Protein AF-A0AAD9KG80-F1 (afdb_monomer_lite)

Organism: Ridgeia piscesae (NCBI:txid27915)

Radius of gyration: 34.59 Å; chains: 1; bounding box: 93×109×99 Å

Sequence (331 aa):
MTDTEVVAEGELREWATAQIITAKTVDLLVKDGFSSMDALELLEKEDLLQSKIPRGQQKLLLKALQHRQATEAEQTTDQTAEVTEATTAATATCEDGATASALDQAAGAGPASETERDVYTQLMCEHLRTMQCATATTPTPQPVAGRGHTRAATVTASRFEHCATMLGLWQDPQVHLVSLVTGRSCNVHYDVVDFIAKDTVEEEVVAGTQEGRQIIVKPGVKPKLEAITLSQWSIANLAIMYRLLGEGQLGDEGVIDHLSYSTKIYQLTQKYENVSVYFYDREYRKLQASHNFRWGTDIPHLHTMQLTPRAPRNNAGPHRIISGQGSVQDQ

Secondary structure (DSSP, 8-state):
--HHHHHHHHHHHHHHHHTT--HHHHHHHHHHT--SHHHHHT--HHHHHHS---HHHHHHHHHHHHHHHHHHHHHHHHTTSSS------------------------------HHHHHHHHHHHHHHHHHHHHHTT-PPPPP--------------TTSSHHHHHHHHHTT-HHHHS----------SS--GGGSS---------EEEEETTEEEE---PPPPPGGG--HHHHHHHHHHHHHHHHHTTSS-HHHHHHHHHHHHHHHHHHHHB-HHHHHHHHHHHHHHHHHH-PPTT---HHHHHHHPPBPPP-------------------

pLDDT: mean 74.1, std 22.68, range [34.56, 97.94]

Structure (mmCIF, N/CA/C/O backbone):
data_AF-A0AAD9KG80-F1
#
_entry.id   AF-A0AAD9KG80-F1
#
loop_
_atom_site.group_PDB
_atom_site.id
_atom_site.type_symbol
_atom_site.label_atom_id
_atom_site.label_alt_id
_atom_site.label_comp_id
_atom_site.label_asym_id
_atom_site.label_entity_id
_atom_site.label_seq_id
_atom_site.pdbx_PDB_ins_code
_atom_site.Cartn_x
_atom_site.Cartn_y
_atom_site.Cartn_z
_atom_site.occupancy
_atom_site.B_iso_or_equiv
_atom_site.auth_seq_id
_atom_site.auth_comp_id
_atom_site.auth_asym_id
_atom_site.auth_atom_id
_atom_site.pdbx_PDB_model_num
ATOM 1 N N . MET A 1 1 ? -38.799 -0.103 33.308 1.00 56.28 1 MET A N 1
ATOM 2 C CA . MET A 1 1 ? -37.721 0.448 34.149 1.00 56.28 1 MET A CA 1
ATOM 3 C C . MET A 1 1 ? -37.656 -0.330 35.440 1.00 56.28 1 MET A C 1
ATOM 5 O O . MET A 1 1 ? -38.101 0.132 36.483 1.00 56.28 1 MET A O 1
ATOM 9 N N . THR A 1 2 ? -37.169 -1.562 35.317 1.00 74.06 2 THR A N 1
ATOM 10 C CA . THR A 1 2 ? -36.595 -2.316 36.436 1.00 74.06 2 THR A CA 1
ATOM 11 C C . THR A 1 2 ? -35.182 -1.796 36.684 1.00 74.06 2 THR A C 1
ATOM 13 O O . THR A 1 2 ? -34.545 -1.311 35.749 1.00 74.06 2 THR A O 1
ATOM 16 N N . ASP A 1 3 ? -34.665 -1.910 37.909 1.00 81.88 3 ASP A N 1
ATOM 17 C CA . ASP A 1 3 ? -33.343 -1.357 38.256 1.00 81.88 3 ASP A CA 1
ATOM 18 C C . ASP A 1 3 ? -32.204 -1.911 37.370 1.00 81.88 3 ASP A C 1
ATOM 20 O O . ASP A 1 3 ? -31.214 -1.229 37.123 1.00 81.88 3 ASP A O 1
ATOM 24 N N . THR A 1 4 ? -32.386 -3.109 36.804 1.00 80.69 4 THR A N 1
ATOM 25 C CA . THR A 1 4 ? -31.492 -3.732 35.816 1.00 80.69 4 THR A CA 1
ATOM 26 C C . THR A 1 4 ? -31.345 -2.962 34.499 1.00 80.69 4 THR A C 1
ATOM 28 O O . THR A 1 4 ? -30.250 -2.944 33.947 1.00 80.69 4 THR A O 1
ATOM 31 N N . GLU A 1 5 ? -32.398 -2.309 33.989 1.00 82.12 5 GLU A N 1
ATOM 32 C CA . GLU A 1 5 ? -32.315 -1.538 32.732 1.00 82.12 5 GLU A CA 1
ATOM 33 C C . GLU A 1 5 ? -31.417 -0.301 32.908 1.00 82.12 5 GLU A C 1
ATOM 35 O O . GLU A 1 5 ? -30.638 0.041 32.022 1.00 82.12 5 GLU A O 1
ATOM 40 N N . VAL A 1 6 ? -31.473 0.329 34.086 1.00 86.50 6 VAL A N 1
ATOM 41 C CA . VAL A 1 6 ? -30.695 1.538 34.406 1.00 86.50 6 VAL A CA 1
ATOM 42 C C . VAL A 1 6 ? -29.197 1.235 34.527 1.00 86.50 6 VAL A C 1
ATOM 44 O O . VAL A 1 6 ? -28.375 2.067 34.148 1.00 86.50 6 VAL A O 1
ATOM 47 N N . VAL A 1 7 ? -28.833 0.047 35.024 1.00 90.00 7 VAL A N 1
ATOM 48 C CA . VAL A 1 7 ? -27.429 -0.391 35.118 1.00 90.00 7 VAL A CA 1
ATOM 49 C C . VAL A 1 7 ? -26.838 -0.629 33.724 1.00 90.00 7 VAL A C 1
ATOM 51 O O . VAL A 1 7 ? -25.779 -0.081 33.419 1.00 90.00 7 VAL A O 1
ATOM 54 N N . ALA A 1 8 ? -27.550 -1.354 32.853 1.00 90.56 8 ALA A N 1
ATOM 55 C CA . ALA A 1 8 ? -27.093 -1.649 31.491 1.00 90.56 8 ALA A CA 1
ATOM 56 C C . ALA A 1 8 ? -26.889 -0.377 30.639 1.00 90.56 8 ALA A C 1
ATOM 58 O O . ALA A 1 8 ? -25.885 -0.252 29.934 1.00 90.56 8 ALA A O 1
ATOM 59 N N . GLU A 1 9 ? -27.787 0.612 30.758 1.00 93.06 9 GLU A N 1
ATOM 60 C CA . GLU A 1 9 ? -27.617 1.913 30.093 1.00 93.06 9 GLU A CA 1
ATOM 61 C C . GLU A 1 9 ? -26.380 2.690 30.590 1.00 93.06 9 GLU A C 1
ATOM 63 O O . GLU A 1 9 ? -25.818 3.498 29.843 1.00 93.06 9 GLU A O 1
ATOM 68 N N . GLY A 1 10 ? -25.953 2.473 31.838 1.00 94.81 10 GLY A N 1
ATOM 69 C CA . GLY A 1 10 ? -24.753 3.084 32.413 1.00 94.81 10 GLY A CA 1
ATOM 70 C C . GLY A 1 10 ? -23.475 2.569 31.750 1.00 94.81 10 GLY A C 1
ATOM 71 O O . GLY A 1 10 ? -22.706 3.358 31.196 1.00 94.81 10 GLY A O 1
ATOM 72 N N . GLU A 1 11 ? -23.297 1.247 31.731 1.00 95.81 11 GLU A N 1
ATOM 73 C CA . GLU A 1 11 ? -22.145 0.569 31.115 1.00 95.81 11 GLU A CA 1
ATOM 74 C C . GLU A 1 11 ? -22.005 0.929 29.626 1.00 95.81 11 GLU A C 1
ATOM 76 O O . GLU A 1 11 ? -20.919 1.275 29.149 1.00 95.81 11 GLU A O 1
ATOM 81 N N . LEU A 1 12 ? -23.132 0.956 28.904 1.00 96.12 12 LEU A N 1
ATOM 82 C CA . LEU A 1 12 ? -23.210 1.385 27.508 1.00 96.12 12 LEU A CA 1
ATOM 83 C C . LEU A 1 12 ? -22.683 2.819 27.301 1.00 96.12 12 LEU A C 1
ATOM 85 O O . LEU A 1 12 ? -21.958 3.087 26.337 1.00 96.12 12 LEU A O 1
ATOM 89 N N . ARG A 1 13 ? -23.025 3.759 28.193 1.00 97.12 13 ARG A N 1
ATOM 90 C CA . ARG A 1 13 ? -22.581 5.164 28.108 1.00 97.12 13 ARG A CA 1
ATOM 91 C C . ARG A 1 13 ? -21.092 5.324 28.412 1.00 97.12 13 ARG A C 1
ATOM 93 O O . ARG A 1 13 ? -20.435 6.140 27.758 1.00 97.12 13 ARG A O 1
ATOM 100 N N . GLU A 1 14 ? -20.550 4.556 29.353 1.00 97.19 14 GLU A N 1
ATOM 101 C CA . GLU A 1 14 ? -19.113 4.554 29.655 1.00 97.19 14 GLU A CA 1
ATOM 102 C C . GLU A 1 14 ? -18.300 3.991 28.482 1.00 97.19 14 GLU A C 1
ATOM 104 O O . GLU A 1 14 ? -17.386 4.662 27.989 1.00 97.19 14 GLU A O 1
ATOM 109 N N . TRP A 1 15 ? -18.698 2.830 27.946 1.00 96.56 15 TRP A N 1
ATOM 110 C CA . TRP A 1 15 ? -18.079 2.234 26.757 1.00 96.56 15 TRP A CA 1
ATOM 111 C C . TRP A 1 15 ? -18.128 3.178 25.548 1.00 96.56 15 TRP A C 1
ATOM 113 O O . TRP A 1 15 ? -17.110 3.423 24.895 1.00 96.56 15 TRP A O 1
ATOM 123 N N . ALA A 1 16 ? -19.288 3.783 25.281 1.00 96.94 16 ALA A N 1
ATOM 124 C CA . ALA A 1 16 ? -19.449 4.737 24.189 1.00 96.94 16 ALA A CA 1
ATOM 125 C C . ALA A 1 16 ? -18.532 5.964 24.342 1.00 96.94 16 ALA A C 1
ATOM 127 O O . ALA A 1 16 ? -17.950 6.432 23.360 1.00 96.94 16 ALA A O 1
ATOM 128 N N . THR A 1 17 ? -18.351 6.454 25.572 1.00 96.94 17 THR A N 1
ATOM 129 C CA . THR A 1 17 ? -17.448 7.575 25.869 1.00 96.94 17 THR A CA 1
ATOM 130 C C . THR A 1 17 ? -15.989 7.201 25.595 1.00 96.94 17 THR A C 1
ATOM 132 O O . THR A 1 17 ? -15.281 7.973 24.945 1.00 96.94 17 THR A O 1
ATOM 135 N N . ALA A 1 18 ? -15.555 6.000 25.995 1.00 96.75 18 ALA A N 1
ATOM 136 C CA . ALA A 1 18 ? -14.216 5.484 25.696 1.00 96.75 18 ALA A CA 1
ATOM 137 C C . ALA A 1 18 ? -13.952 5.353 24.182 1.00 96.75 18 ALA A C 1
ATOM 139 O O . ALA A 1 18 ? -12.837 5.594 23.721 1.00 96.75 18 ALA A O 1
ATOM 140 N N . GLN A 1 19 ? -14.984 5.039 23.394 1.00 97.06 19 GLN A N 1
ATOM 141 C CA . GLN A 1 19 ? -14.906 4.931 21.933 1.00 97.06 19 GLN A CA 1
ATOM 142 C C . GLN A 1 19 ? -15.096 6.270 21.192 1.00 97.06 19 GLN A C 1
ATOM 144 O O . GLN A 1 19 ? -15.093 6.295 19.965 1.00 97.06 19 GLN A O 1
ATOM 149 N N . ILE A 1 20 ? -15.231 7.409 21.886 1.00 96.88 20 ILE A N 1
ATOM 150 C CA . ILE A 1 20 ? -15.488 8.728 21.263 1.00 96.88 20 ILE A CA 1
ATOM 151 C C . ILE A 1 20 ? -16.824 8.747 20.472 1.00 96.88 20 ILE A C 1
ATOM 153 O O . ILE A 1 20 ? -17.007 9.474 19.486 1.00 96.88 20 ILE A O 1
ATOM 157 N N . ILE A 1 21 ? -17.796 7.944 20.911 1.00 97.19 21 ILE A N 1
ATOM 158 C CA . ILE A 1 21 ? -19.173 7.975 20.417 1.00 97.19 21 ILE A CA 1
ATOM 159 C C . ILE A 1 21 ? -19.909 9.097 21.155 1.00 97.19 21 ILE A C 1
ATOM 161 O O . ILE A 1 21 ? -19.882 9.212 22.378 1.00 97.19 21 ILE A O 1
ATOM 165 N N . THR A 1 22 ? -20.571 9.970 20.402 1.00 97.69 22 THR A N 1
ATOM 166 C CA . THR A 1 22 ? -21.290 11.115 20.974 1.00 97.69 22 THR A CA 1
ATOM 167 C C . THR A 1 22 ? -22.496 10.660 21.796 1.00 97.69 22 THR A C 1
ATOM 169 O O . THR A 1 22 ? -23.267 9.820 21.339 1.00 97.69 22 THR A O 1
ATOM 172 N N . ALA A 1 23 ? -22.737 11.281 22.957 1.00 97.44 23 ALA A N 1
ATOM 173 C CA . ALA A 1 23 ? -23.878 10.950 23.826 1.00 97.44 23 ALA A CA 1
ATOM 174 C C . ALA A 1 23 ? -25.230 10.943 23.080 1.00 97.44 23 ALA A C 1
ATOM 176 O O . ALA A 1 23 ? -26.016 10.019 23.242 1.00 97.44 23 ALA A O 1
ATOM 177 N N . LYS A 1 24 ? -25.440 11.889 22.149 1.00 97.75 24 LYS A N 1
ATOM 178 C CA . LYS A 1 24 ? -26.631 11.934 21.276 1.00 97.75 24 LYS A CA 1
ATOM 179 C C . LYS A 1 24 ? -26.811 10.689 20.399 1.00 97.75 24 LYS A C 1
ATOM 181 O O . LYS A 1 24 ? -27.931 10.388 20.009 1.00 97.75 24 LYS A O 1
ATOM 186 N N . THR A 1 25 ? -25.723 10.011 20.033 1.00 97.62 25 THR A N 1
ATOM 187 C CA . THR A 1 25 ? -25.768 8.743 19.291 1.00 97.62 25 THR A CA 1
ATOM 188 C C . THR A 1 25 ? -26.178 7.600 20.215 1.00 97.62 25 THR A C 1
ATOM 190 O O . THR A 1 25 ? -26.995 6.781 19.814 1.00 97.62 25 THR A O 1
ATOM 193 N N . VAL A 1 26 ? -25.700 7.590 21.464 1.00 97.75 26 VAL A N 1
ATOM 194 C CA . VAL A 1 26 ? -26.137 6.626 22.490 1.00 97.75 26 VAL A CA 1
ATOM 195 C C . VAL A 1 26 ? -27.625 6.795 22.801 1.00 97.75 26 VAL A C 1
ATOM 197 O O . VAL A 1 26 ? -28.362 5.820 22.789 1.00 97.75 26 VAL A O 1
ATOM 200 N N . ASP A 1 27 ? -28.099 8.033 22.970 1.00 97.62 27 ASP A N 1
ATOM 201 C CA . ASP A 1 27 ? -29.522 8.316 23.209 1.00 97.62 27 ASP A CA 1
ATOM 202 C C . ASP A 1 27 ? -30.421 7.876 22.033 1.00 97.62 27 ASP A C 1
ATOM 204 O O . ASP A 1 27 ? -31.587 7.541 22.238 1.00 97.62 27 ASP A O 1
ATOM 208 N N . LEU A 1 28 ? -29.896 7.872 20.798 1.00 97.69 28 LEU A N 1
ATOM 209 C CA . LEU A 1 28 ? -30.589 7.310 19.633 1.00 97.69 28 LEU A CA 1
ATOM 210 C C . LEU A 1 28 ? -30.582 5.776 19.652 1.00 97.69 28 LEU A C 1
ATOM 212 O O . LEU A 1 28 ? -31.630 5.191 19.420 1.00 97.69 28 LEU A O 1
ATOM 216 N N . LEU A 1 29 ? -29.457 5.134 19.983 1.00 97.12 29 LEU A N 1
ATOM 217 C CA . LEU A 1 29 ? -29.361 3.670 20.091 1.00 97.12 29 LEU A CA 1
ATOM 218 C C . LEU A 1 29 ? -30.304 3.117 21.169 1.00 97.12 29 LEU A C 1
ATOM 220 O O . LEU A 1 29 ? -31.102 2.232 20.874 1.00 97.12 29 LEU A O 1
ATOM 224 N N . VAL A 1 30 ? -30.304 3.709 22.369 1.00 96.88 30 VAL A N 1
ATOM 225 C CA . VAL A 1 30 ? -31.236 3.363 23.460 1.00 96.88 30 VAL A CA 1
ATOM 226 C C . VAL A 1 30 ? -32.691 3.532 23.008 1.00 96.88 30 VAL A C 1
ATOM 228 O O . VAL A 1 30 ? -33.530 2.671 23.262 1.00 96.88 30 VAL A O 1
ATOM 231 N N . LYS A 1 31 ? -33.000 4.616 22.284 1.00 97.00 31 LYS A N 1
ATOM 232 C CA . LYS A 1 31 ? -34.344 4.872 21.746 1.00 97.00 31 LYS A CA 1
ATOM 233 C C . LYS A 1 31 ? -34.766 3.879 20.657 1.00 97.00 31 LYS A C 1
ATOM 235 O O . LYS A 1 31 ? -35.954 3.571 20.565 1.00 97.00 31 LYS A O 1
ATOM 240 N N . ASP A 1 32 ? -33.821 3.414 19.848 1.00 96.38 32 ASP A N 1
ATOM 241 C CA . ASP A 1 32 ? -34.043 2.429 18.789 1.00 96.38 32 ASP A CA 1
ATOM 242 C C . ASP A 1 32 ? -34.059 0.978 19.345 1.00 96.38 32 ASP A C 1
ATOM 244 O O . ASP A 1 32 ? -34.328 0.042 18.597 1.00 96.38 32 ASP A O 1
ATOM 248 N N . GLY A 1 33 ? -33.857 0.790 20.661 1.00 95.94 33 GLY A N 1
ATOM 249 C CA . GLY A 1 33 ? -33.995 -0.488 21.382 1.00 95.94 33 GLY A CA 1
ATOM 250 C C . GLY A 1 33 ? -32.680 -1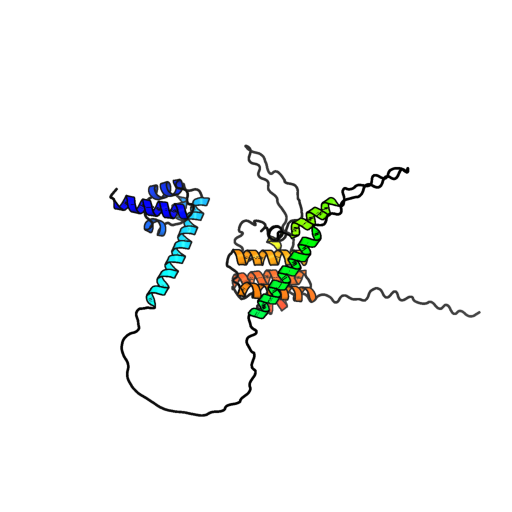.124 21.852 1.00 95.94 33 GLY A C 1
ATOM 251 O O . GLY A 1 33 ? -32.702 -2.143 22.537 1.00 95.94 33 GLY A O 1
ATOM 252 N N . PHE A 1 34 ? -31.538 -0.517 21.531 1.00 97.06 34 PHE A N 1
ATOM 253 C CA . PHE A 1 34 ? -30.199 -1.010 21.856 1.00 97.06 34 PHE A CA 1
ATOM 254 C C . PHE A 1 34 ? -29.702 -0.400 23.177 1.00 97.06 34 PHE A C 1
ATOM 256 O O . PHE A 1 34 ? -28.830 0.470 23.186 1.00 97.06 34 PHE A O 1
ATOM 263 N N . SER A 1 35 ? -30.314 -0.807 24.294 1.00 96.31 35 SER A N 1
ATOM 264 C CA . SER A 1 35 ? -30.018 -0.286 25.642 1.00 96.31 35 SER A CA 1
ATOM 265 C C . SER A 1 35 ? -28.960 -1.071 26.427 1.00 96.31 35 SER A C 1
ATOM 267 O O . SER A 1 35 ? -28.460 -0.559 27.426 1.00 96.31 35 SER A O 1
ATOM 269 N N . SER A 1 36 ? -28.594 -2.278 25.983 1.00 96.81 36 SER A N 1
ATOM 270 C CA . SER A 1 36 ? -27.550 -3.114 26.589 1.00 96.81 36 SER A CA 1
ATOM 271 C C . SER A 1 36 ? -26.395 -3.389 25.625 1.00 96.81 36 SER A C 1
ATOM 273 O O . SER A 1 36 ? -26.507 -3.195 24.411 1.00 96.81 36 SER A O 1
ATOM 275 N N . MET A 1 37 ? -25.276 -3.867 26.170 1.00 95.19 37 MET A N 1
ATOM 276 C CA . MET A 1 37 ? -24.104 -4.234 25.379 1.00 95.19 37 MET A CA 1
ATOM 277 C C . MET A 1 37 ? -24.367 -5.458 24.486 1.00 95.19 37 MET A C 1
ATOM 279 O O . MET A 1 37 ? -24.064 -5.408 23.297 1.00 95.19 37 MET A O 1
ATOM 283 N N . ASP A 1 38 ? -25.039 -6.487 25.012 1.00 95.19 38 ASP A N 1
ATOM 284 C CA . ASP A 1 38 ? -25.455 -7.680 24.258 1.00 95.19 38 ASP A CA 1
ATOM 285 C C . ASP A 1 38 ? -26.324 -7.315 23.039 1.00 95.19 38 ASP A C 1
ATOM 287 O O . ASP A 1 38 ? -26.211 -7.910 21.969 1.00 95.19 38 ASP A O 1
ATOM 291 N N . ALA A 1 39 ? -27.183 -6.294 23.173 1.00 96.38 39 ALA A N 1
ATOM 292 C CA . ALA A 1 39 ? -27.996 -5.803 22.064 1.00 96.38 39 ALA A CA 1
ATOM 293 C C . ALA A 1 39 ? -27.140 -5.132 20.974 1.00 96.38 39 ALA A C 1
ATOM 295 O O . ALA A 1 39 ? -27.446 -5.271 19.791 1.00 96.38 39 ALA A O 1
ATOM 296 N N . LEU A 1 40 ? -26.056 -4.434 21.342 1.00 96.31 40 LEU A N 1
ATOM 297 C CA . LEU A 1 40 ? -25.116 -3.866 20.370 1.00 96.31 40 LEU A CA 1
ATOM 298 C C . LEU A 1 40 ? -24.286 -4.925 19.636 1.00 96.31 40 LEU A C 1
ATOM 300 O O . LEU A 1 40 ? -23.876 -4.677 18.505 1.00 96.31 40 LEU A O 1
ATOM 304 N N . GLU A 1 41 ? -24.023 -6.084 20.236 1.00 95.31 41 GLU A N 1
ATOM 305 C CA . GLU A 1 41 ? -23.296 -7.172 19.565 1.00 95.31 41 GLU A CA 1
ATOM 306 C C . GLU A 1 41 ? -24.123 -7.817 18.438 1.00 95.31 41 GLU A C 1
ATOM 308 O O . GLU A 1 41 ? -23.555 -8.334 17.475 1.00 95.31 41 GLU A O 1
ATOM 313 N N . LEU A 1 42 ? -25.455 -7.704 18.513 1.00 95.94 42 LEU A N 1
ATOM 314 C CA . LEU A 1 42 ? -26.412 -8.124 17.483 1.00 95.94 42 LEU A CA 1
ATOM 315 C C . LEU A 1 42 ? -26.751 -7.021 16.459 1.00 95.94 42 LEU A C 1
ATOM 317 O O . LEU A 1 42 ? -27.582 -7.246 15.582 1.00 95.94 42 LEU A O 1
ATOM 321 N N . LEU A 1 43 ? -26.150 -5.831 16.564 1.00 96.56 43 LEU A N 1
ATOM 322 C CA . LEU A 1 43 ? -26.468 -4.682 15.713 1.00 96.56 43 LEU A CA 1
ATOM 323 C C . LEU A 1 43 ? -25.937 -4.871 14.284 1.00 96.56 43 LEU A C 1
ATOM 325 O O . LEU A 1 43 ? -24.726 -4.800 14.043 1.00 96.56 43 LEU A O 1
ATOM 329 N N . GLU A 1 44 ? -26.837 -5.012 13.312 1.00 96.12 44 GLU A N 1
ATOM 330 C CA . GLU A 1 44 ? -26.453 -5.108 11.908 1.00 96.12 44 GLU A CA 1
ATOM 331 C C . GLU A 1 44 ? -26.265 -3.720 11.268 1.00 96.12 44 GLU A C 1
ATOM 333 O O . GLU A 1 44 ? -26.669 -2.658 11.759 1.00 96.12 44 GLU A O 1
ATOM 338 N N . LYS A 1 45 ? -25.609 -3.703 10.108 1.00 94.94 45 LYS A N 1
ATOM 339 C CA . LYS A 1 45 ? -25.375 -2.469 9.347 1.00 94.94 45 LYS A CA 1
ATOM 340 C C . LYS A 1 45 ? -26.686 -1.910 8.780 1.00 94.94 45 LYS A C 1
ATOM 342 O O . LYS A 1 45 ? -26.803 -0.705 8.553 1.00 94.94 45 LYS A O 1
ATOM 347 N N . GLU A 1 46 ? -27.649 -2.787 8.552 1.00 96.38 46 GLU A N 1
ATOM 348 C CA . GLU A 1 46 ? -28.978 -2.546 8.017 1.00 96.38 46 GLU A CA 1
ATOM 349 C C . GLU A 1 46 ? -29.843 -1.752 9.013 1.00 96.38 46 GLU A C 1
ATOM 351 O O . GLU A 1 46 ? -30.513 -0.800 8.603 1.00 96.38 46 GLU A O 1
ATOM 356 N N . ASP A 1 47 ? -29.736 -2.035 10.314 1.00 96.56 47 ASP A N 1
ATOM 357 C CA . ASP A 1 47 ? -30.384 -1.269 11.391 1.00 96.56 47 ASP A CA 1
ATOM 358 C C . ASP A 1 47 ? -29.839 0.163 11.452 1.00 96.56 47 ASP A C 1
ATOM 360 O O . ASP A 1 47 ? -30.581 1.151 11.491 1.00 96.56 47 ASP A O 1
ATOM 364 N N . LEU A 1 48 ? -28.513 0.301 11.341 1.00 95.44 48 LEU A N 1
ATOM 365 C CA . LEU A 1 48 ? -27.857 1.606 11.310 1.00 95.44 48 LEU A CA 1
ATOM 366 C C . LEU A 1 48 ? -28.283 2.466 10.115 1.00 95.44 48 LEU A C 1
ATOM 368 O O . LEU A 1 48 ? -28.306 3.690 10.250 1.00 95.44 48 LEU A O 1
ATOM 372 N N . LEU A 1 49 ? -28.659 1.876 8.976 1.00 93.19 49 LEU A N 1
ATOM 373 C CA . LEU A 1 49 ? -29.199 2.625 7.832 1.00 93.19 49 LEU A CA 1
ATOM 374 C C . LEU A 1 49 ? -30.611 3.180 8.085 1.00 93.19 49 LEU A C 1
ATOM 376 O O . LEU A 1 49 ? -30.976 4.174 7.455 1.00 93.19 49 LEU A O 1
ATOM 380 N N . GLN A 1 50 ? -31.382 2.572 8.989 1.00 94.81 50 GLN A N 1
ATOM 381 C CA . GLN A 1 50 ? -32.705 3.057 9.402 1.00 94.81 50 GLN A CA 1
ATOM 382 C C . GLN A 1 50 ? -32.606 4.107 10.523 1.00 94.81 50 GLN A C 1
ATOM 384 O O . GLN A 1 50 ? -33.419 5.035 10.582 1.00 94.81 50 GLN A O 1
ATOM 389 N N . SER A 1 51 ? -31.578 4.002 11.372 1.00 94.69 51 SER A N 1
ATOM 390 C CA . SER A 1 51 ? -31.283 4.972 12.431 1.00 94.69 51 SER A CA 1
ATOM 391 C C . SER A 1 51 ? -31.023 6.389 11.889 1.00 94.69 51 SER A C 1
ATOM 393 O O . SER A 1 51 ? -30.497 6.594 10.791 1.00 94.69 51 SER A O 1
ATOM 395 N N . LYS A 1 52 ? -31.290 7.414 12.709 1.00 97.00 52 LYS A N 1
ATOM 396 C CA . LYS A 1 52 ? -30.971 8.824 12.380 1.00 97.00 52 LYS A CA 1
ATOM 397 C C . LYS A 1 52 ? -29.522 9.219 12.713 1.00 97.00 52 LYS A C 1
ATOM 399 O O . LYS A 1 52 ? -29.213 10.407 12.830 1.00 97.00 52 LYS A O 1
ATOM 404 N N . ILE A 1 53 ? -28.635 8.241 12.890 1.00 97.44 53 ILE A N 1
ATOM 405 C CA . ILE A 1 53 ? -27.250 8.444 13.325 1.00 97.44 53 ILE A CA 1
ATOM 406 C C . ILE A 1 53 ? -26.397 8.966 12.150 1.00 97.44 53 ILE A C 1
ATOM 408 O O . ILE A 1 53 ? -26.467 8.421 11.048 1.00 97.44 53 ILE A O 1
ATOM 412 N N . PRO A 1 54 ? -25.539 9.991 12.332 1.00 97.06 54 PRO A N 1
ATOM 413 C CA . PRO A 1 54 ? -24.653 10.462 11.268 1.00 97.06 54 PRO A CA 1
ATOM 414 C C . PRO A 1 54 ? -23.698 9.367 10.765 1.00 97.06 54 PRO A C 1
ATOM 416 O O . PRO A 1 54 ? -23.034 8.698 11.555 1.00 97.06 54 PRO A O 1
ATOM 419 N N . ARG A 1 55 ? -23.525 9.256 9.441 1.00 95.19 55 ARG A N 1
ATOM 420 C CA . ARG A 1 55 ? -22.705 8.217 8.772 1.00 95.19 55 ARG A CA 1
ATOM 421 C C . ARG A 1 55 ? -21.261 8.079 9.291 1.00 95.19 55 ARG A C 1
ATOM 423 O O . ARG A 1 55 ? -20.661 7.015 9.168 1.00 95.19 55 ARG A O 1
ATOM 430 N N . GLY A 1 56 ? -20.687 9.146 9.853 1.00 95.94 56 GLY A N 1
ATOM 431 C CA . GLY A 1 56 ? -19.380 9.098 10.521 1.00 95.94 56 GLY A CA 1
ATOM 432 C C . GLY A 1 56 ? -19.410 8.328 11.846 1.00 95.94 56 GLY A C 1
ATOM 433 O O . GLY A 1 56 ? -18.539 7.499 12.084 1.00 95.94 56 GLY A O 1
ATOM 434 N N . GLN A 1 57 ? -20.440 8.550 12.668 1.00 97.25 57 GLN A N 1
ATOM 435 C CA . GLN A 1 57 ? -20.646 7.850 13.940 1.00 97.25 57 GLN A CA 1
ATOM 436 C C . GLN A 1 57 ? -21.036 6.382 13.709 1.00 97.25 57 GLN A C 1
ATOM 438 O O . GLN A 1 57 ? -20.476 5.516 14.368 1.00 97.25 57 GLN A O 1
ATOM 443 N N . GLN A 1 58 ? -21.871 6.083 12.702 1.00 97.31 58 GLN A N 1
ATOM 444 C CA . GLN A 1 58 ? -22.186 4.699 12.289 1.00 97.31 58 GLN A CA 1
ATOM 445 C C . GLN A 1 58 ? -20.915 3.873 12.008 1.00 97.31 58 GLN A C 1
ATOM 447 O O . GLN A 1 58 ? -20.760 2.761 12.500 1.00 97.31 58 GLN A O 1
ATOM 452 N N . LYS A 1 59 ? -19.972 4.429 11.230 1.00 96.69 59 LYS A N 1
ATOM 453 C CA . LYS A 1 59 ? -18.694 3.762 10.924 1.00 96.69 59 LYS A CA 1
ATOM 454 C C . LYS A 1 59 ? -17.811 3.570 12.152 1.00 96.69 59 LYS A C 1
ATOM 456 O O . LYS A 1 59 ? -17.079 2.587 12.214 1.00 96.69 59 LYS A O 1
ATOM 461 N N . LEU A 1 60 ? -17.830 4.532 13.070 1.00 96.81 60 LEU A N 1
ATOM 462 C CA . LEU A 1 60 ? -17.021 4.485 14.280 1.00 96.81 60 LEU A CA 1
ATOM 463 C C . LEU A 1 60 ? -17.555 3.414 15.244 1.00 96.81 60 LEU A C 1
ATOM 465 O O . LEU A 1 60 ? -16.769 2.605 15.724 1.00 96.81 60 LEU A O 1
ATOM 469 N N . LEU A 1 61 ? -18.879 3.339 15.420 1.00 97.06 61 LEU A N 1
ATOM 470 C CA . LEU A 1 61 ? -19.563 2.295 16.188 1.00 97.06 61 LEU A CA 1
ATOM 471 C C . LEU A 1 61 ? -19.251 0.891 15.642 1.00 97.06 61 LEU A C 1
ATOM 473 O O . LEU A 1 61 ? -18.778 0.042 16.389 1.00 97.06 61 LEU A O 1
ATOM 477 N N . LEU A 1 62 ? -19.415 0.669 14.330 1.00 96.56 62 LEU A N 1
ATOM 478 C CA . LEU A 1 62 ? -19.087 -0.619 13.700 1.00 96.56 62 LEU A CA 1
ATOM 479 C C . LEU A 1 62 ? -17.610 -1.008 13.886 1.00 96.56 62 LEU A C 1
ATOM 481 O O . LEU A 1 62 ? -17.311 -2.173 14.129 1.00 96.56 62 LEU A O 1
ATOM 485 N N . LYS A 1 63 ? -16.679 -0.044 13.808 1.00 96.88 63 LYS A N 1
ATOM 486 C CA . LYS A 1 63 ? -15.252 -0.308 14.054 1.00 96.88 63 LYS A CA 1
ATOM 487 C C . LYS A 1 63 ? -14.988 -0.693 15.517 1.00 96.88 63 LYS A C 1
ATOM 489 O O . LYS A 1 63 ? -14.175 -1.578 15.766 1.00 96.88 63 LYS A O 1
ATOM 494 N N . ALA A 1 64 ? -15.652 -0.034 16.468 1.00 96.81 64 ALA A N 1
ATOM 495 C CA . ALA A 1 64 ? -15.511 -0.327 17.892 1.00 96.81 64 ALA A CA 1
ATOM 496 C C . ALA A 1 64 ? -16.026 -1.735 18.243 1.00 96.81 64 ALA A C 1
ATOM 498 O O . ALA A 1 64 ? -15.349 -2.467 18.963 1.00 96.81 64 ALA A O 1
ATOM 499 N N . LEU A 1 65 ? -17.167 -2.146 17.676 1.00 95.88 65 LEU A N 1
ATOM 500 C CA . LEU A 1 65 ? -17.714 -3.498 17.848 1.00 95.88 65 LEU A CA 1
ATOM 501 C C . LEU A 1 65 ? -16.792 -4.572 17.246 1.00 95.88 65 LEU A C 1
ATOM 503 O O . LEU A 1 65 ? -16.480 -5.551 17.917 1.00 95.88 65 LEU A O 1
ATOM 507 N N . GLN A 1 66 ? -16.263 -4.350 16.037 1.00 95.00 66 GLN A N 1
ATOM 508 C CA . GLN A 1 66 ? -15.287 -5.261 15.417 1.00 95.00 66 GLN A CA 1
ATOM 509 C C . GLN A 1 66 ? -14.008 -5.423 16.250 1.00 95.00 66 GLN A C 1
ATOM 511 O O . GLN A 1 66 ? -13.489 -6.529 16.371 1.00 95.00 66 GLN A O 1
ATOM 516 N N . HIS A 1 67 ? -13.494 -4.335 16.835 1.00 94.50 67 HIS A N 1
ATOM 517 C CA . HIS A 1 67 ? -12.322 -4.409 17.710 1.00 94.50 67 HIS A CA 1
ATOM 518 C C . HIS A 1 67 ? -12.615 -5.219 18.976 1.00 94.50 67 HIS A C 1
ATOM 520 O O . HIS A 1 67 ? -11.776 -6.004 19.405 1.00 94.50 67 HIS A O 1
ATOM 526 N N . ARG A 1 68 ? -13.796 -5.041 19.574 1.00 93.19 68 ARG A N 1
ATOM 527 C CA . ARG A 1 68 ? -14.20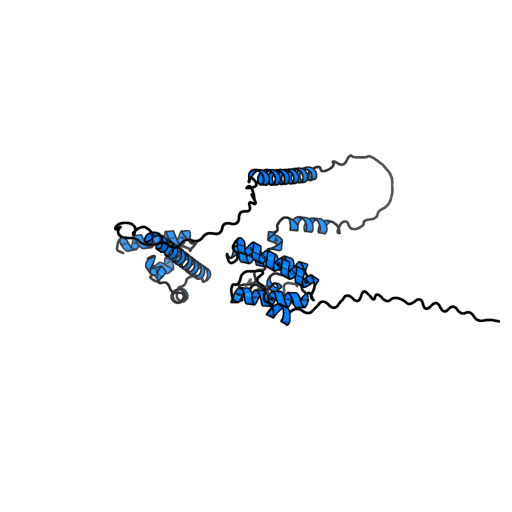2 -5.774 20.775 1.00 93.19 68 ARG A CA 1
ATOM 528 C C . ARG A 1 68 ? -14.301 -7.282 20.516 1.00 93.19 68 ARG A C 1
ATOM 530 O O . ARG A 1 68 ? -13.681 -8.046 21.246 1.00 93.19 68 ARG A O 1
ATOM 537 N N . GLN A 1 69 ? -14.973 -7.683 19.434 1.00 91.88 69 GLN A N 1
ATOM 538 C CA . GLN A 1 69 ? -15.090 -9.091 19.031 1.00 91.88 69 GLN A CA 1
ATOM 539 C C . GLN A 1 69 ? -13.717 -9.752 18.805 1.00 91.88 69 GLN A C 1
ATOM 541 O O . GLN A 1 69 ? -13.529 -10.918 19.146 1.00 91.88 69 GLN A O 1
ATOM 546 N N . ALA A 1 70 ? -12.737 -9.010 18.273 1.00 90.25 70 ALA A N 1
ATOM 547 C CA . ALA A 1 70 ? -11.363 -9.500 18.150 1.00 90.25 70 ALA A CA 1
ATOM 548 C C . ALA A 1 70 ? -10.697 -9.724 19.524 1.00 90.25 70 ALA A C 1
ATOM 550 O O . ALA A 1 70 ? -10.100 -10.773 19.748 1.00 90.25 70 ALA A O 1
ATOM 551 N N . THR A 1 71 ? -10.848 -8.784 20.463 1.00 90.88 71 THR A N 1
ATOM 552 C CA . THR A 1 71 ? -10.280 -8.891 21.821 1.00 90.88 71 THR A CA 1
ATOM 553 C C . THR A 1 71 ? -10.893 -10.038 22.641 1.00 90.88 71 THR A C 1
ATOM 555 O O . THR A 1 71 ? -10.181 -10.718 23.378 1.00 90.88 71 THR A O 1
ATOM 558 N N . GLU A 1 72 ? -12.195 -10.296 22.505 1.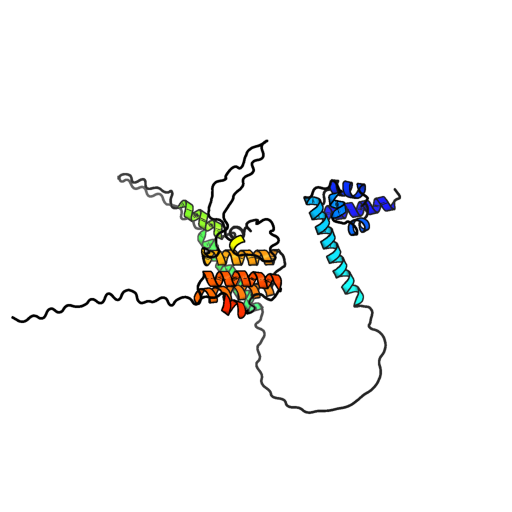00 88.31 72 GLU A N 1
ATOM 559 C CA . GLU A 1 72 ? -12.884 -11.395 23.206 1.00 88.31 72 GLU A CA 1
ATOM 560 C C . GLU A 1 72 ? -12.470 -12.781 22.665 1.00 88.31 72 GLU A C 1
ATOM 562 O O . GLU A 1 72 ? -12.301 -13.735 23.433 1.00 88.31 72 GLU A O 1
ATOM 567 N N . ALA A 1 73 ? -12.218 -12.889 21.354 1.00 84.00 73 ALA A N 1
ATOM 568 C CA . ALA A 1 73 ? -11.696 -14.110 20.738 1.00 84.00 73 ALA A CA 1
ATOM 569 C C . ALA A 1 73 ? -10.283 -14.470 21.245 1.00 84.00 73 ALA A C 1
ATOM 571 O O . ALA A 1 73 ? -9.990 -15.644 21.480 1.00 84.00 73 ALA A O 1
ATOM 572 N N . GLU A 1 74 ? -9.425 -13.469 21.467 1.00 82.25 74 GLU A N 1
ATOM 573 C CA . GLU A 1 74 ? -8.079 -13.668 22.019 1.00 82.25 74 GLU A CA 1
ATOM 574 C C . GLU A 1 74 ? -8.134 -14.166 23.476 1.00 82.25 74 GLU A C 1
ATOM 576 O O . GLU A 1 74 ? -7.523 -15.187 23.797 1.00 82.25 74 GLU A O 1
ATOM 581 N N . GLN A 1 75 ? -8.945 -13.540 24.342 1.00 78.81 75 GLN A N 1
ATOM 582 C CA . GLN A 1 75 ? -9.052 -13.929 25.761 1.00 78.81 75 GLN A CA 1
ATOM 583 C C . GLN A 1 75 ? -9.605 -15.343 25.996 1.00 78.81 75 GLN A C 1
ATOM 585 O O . GLN A 1 75 ? -9.292 -15.966 27.012 1.00 78.81 75 GLN A O 1
ATOM 590 N N . THR A 1 76 ? -10.409 -15.870 25.070 1.00 70.50 76 THR A N 1
ATOM 591 C CA . THR A 1 76 ? -11.011 -17.208 25.209 1.00 70.50 76 THR A CA 1
ATOM 592 C C . THR A 1 76 ? -9.985 -18.338 25.013 1.00 70.50 76 THR A C 1
ATOM 594 O O . THR A 1 76 ? -10.197 -19.460 25.475 1.00 70.50 76 THR A O 1
ATOM 597 N N . THR A 1 77 ? -8.852 -18.060 24.356 1.00 64.81 77 THR A N 1
ATOM 598 C CA . THR A 1 77 ? -7.888 -19.101 23.957 1.00 64.81 77 THR A CA 1
ATOM 599 C C . THR A 1 77 ? -6.956 -19.529 25.102 1.00 64.81 77 THR A C 1
ATOM 601 O O . THR A 1 77 ? -6.674 -20.720 25.233 1.00 64.81 77 THR A O 1
ATOM 604 N N . ASP A 1 78 ? -6.540 -18.611 25.983 1.00 54.28 78 ASP A N 1
ATOM 605 C CA . ASP A 1 78 ? -5.569 -18.917 27.053 1.00 54.28 78 ASP A CA 1
ATOM 606 C C . ASP A 1 78 ? -6.159 -19.714 28.234 1.00 54.28 78 ASP A C 1
ATOM 608 O O . ASP A 1 78 ? -5.460 -20.513 28.855 1.00 54.28 78 ASP A O 1
ATOM 612 N N . GLN A 1 79 ? -7.456 -19.579 28.537 1.00 55.41 79 GLN A N 1
ATOM 613 C CA . GLN A 1 79 ? -8.055 -20.231 29.719 1.00 55.41 79 GLN A CA 1
ATOM 614 C C . GLN A 1 79 ? -8.311 -21.743 29.559 1.00 55.41 79 GLN A C 1
ATOM 616 O O . GLN A 1 79 ? -8.706 -22.404 30.518 1.00 55.41 79 GLN A O 1
ATOM 621 N N . THR A 1 80 ? -8.069 -22.318 28.375 1.00 48.59 80 THR A N 1
ATOM 622 C CA . THR A 1 80 ? -8.249 -23.766 28.131 1.00 48.59 80 THR A CA 1
ATOM 623 C C . THR A 1 80 ? -6.947 -24.568 28.313 1.00 48.59 80 THR A C 1
ATOM 625 O O . THR A 1 80 ? -6.977 -25.797 28.317 1.00 48.59 80 THR A O 1
ATOM 628 N N . ALA A 1 81 ? -5.798 -23.909 28.508 1.00 52.78 81 ALA A N 1
ATOM 629 C CA . ALA A 1 81 ? -4.493 -24.574 28.595 1.00 52.78 81 ALA A CA 1
ATOM 630 C C . ALA A 1 81 ? -4.104 -25.084 30.003 1.00 52.78 81 ALA A C 1
ATOM 632 O O . ALA A 1 81 ? -3.162 -25.865 30.117 1.00 52.78 81 ALA A O 1
ATOM 633 N N . GLU A 1 82 ? -4.808 -24.686 31.073 1.00 49.72 82 GLU A N 1
ATOM 634 C CA . GLU A 1 82 ? -4.356 -24.891 32.467 1.00 49.72 82 GLU A CA 1
ATOM 635 C C . GLU A 1 82 ? -5.174 -25.923 33.282 1.00 49.72 82 GLU A C 1
ATOM 637 O O . GLU A 1 82 ? -5.166 -25.907 34.511 1.00 49.72 82 GLU A O 1
ATOM 642 N N . VAL A 1 83 ? -5.886 -26.859 32.632 1.00 50.81 83 VAL A N 1
ATOM 643 C CA . VAL A 1 83 ? -6.636 -27.930 33.337 1.00 50.81 83 VAL A CA 1
ATOM 644 C C . VAL A 1 83 ? -6.484 -29.312 32.674 1.00 50.81 83 VAL A C 1
ATOM 646 O O . VAL A 1 83 ? -7.473 -29.991 32.392 1.00 50.81 83 VAL A O 1
ATOM 649 N N . THR A 1 84 ? -5.255 -29.784 32.406 1.00 47.69 84 THR A N 1
ATOM 650 C CA . THR A 1 84 ? -5.035 -31.212 32.046 1.00 47.69 84 THR A CA 1
ATOM 651 C C . THR A 1 84 ? -3.658 -31.800 32.419 1.00 47.69 84 THR A C 1
ATOM 653 O O . THR A 1 84 ? -3.075 -32.540 31.633 1.00 47.69 84 THR A O 1
ATOM 656 N N . GLU A 1 85 ? -3.150 -31.580 33.638 1.00 48.44 85 GLU A N 1
ATOM 657 C CA . GLU A 1 85 ? -2.043 -32.401 34.179 1.00 48.44 85 GLU A CA 1
ATOM 658 C C . GLU A 1 85 ? -2.324 -32.929 35.596 1.00 48.44 85 GLU A C 1
ATOM 660 O O . GLU A 1 85 ? -1.930 -32.340 36.599 1.00 48.44 85 GLU A O 1
ATOM 665 N N . ALA A 1 86 ? -2.971 -34.098 35.676 1.00 46.72 86 ALA A N 1
ATOM 666 C CA . ALA A 1 86 ? -2.841 -35.019 36.809 1.00 46.72 86 ALA A CA 1
ATOM 667 C C . ALA A 1 86 ? -3.327 -36.435 36.443 1.00 46.72 86 ALA A C 1
ATOM 669 O O . ALA A 1 86 ? -4.452 -36.588 35.976 1.00 46.72 86 ALA A O 1
ATOM 670 N N . THR A 1 87 ? -2.559 -37.468 36.832 1.00 41.22 87 THR A N 1
ATOM 671 C CA . THR A 1 87 ? -2.953 -38.908 36.840 1.00 41.22 87 THR A CA 1
ATOM 672 C C . THR A 1 87 ? -2.993 -39.546 35.425 1.00 41.22 87 THR A C 1
ATOM 674 O O . THR A 1 87 ? -3.748 -39.110 34.573 1.00 41.22 87 THR A O 1
ATOM 677 N N . THR A 1 88 ? -2.228 -40.587 35.053 1.00 37.75 88 THR A N 1
ATOM 678 C CA . THR A 1 88 ? -1.518 -41.636 35.825 1.00 37.75 88 THR A CA 1
ATOM 679 C C . THR A 1 88 ? -0.312 -42.194 35.045 1.00 37.75 88 THR A C 1
ATOM 681 O O . THR A 1 88 ? -0.287 -42.125 33.821 1.00 37.75 88 THR A O 1
ATOM 684 N N . ALA A 1 89 ? 0.649 -42.813 35.741 1.00 44.47 89 ALA A N 1
ATOM 685 C CA . ALA A 1 89 ? 1.826 -43.472 35.154 1.00 44.47 89 ALA A CA 1
ATOM 686 C C . ALA A 1 89 ? 1.689 -45.014 35.018 1.00 44.47 89 ALA A C 1
ATOM 688 O O . ALA A 1 89 ? 0.725 -45.592 35.517 1.00 44.47 89 ALA A O 1
ATOM 689 N N . ALA A 1 90 ? 2.742 -45.643 34.455 1.00 40.12 90 ALA A N 1
ATOM 690 C CA . ALA A 1 90 ? 2.992 -47.089 34.234 1.00 40.12 90 ALA A CA 1
ATOM 691 C C . ALA A 1 90 ? 2.404 -47.664 32.909 1.00 40.12 90 ALA A C 1
ATOM 693 O O . ALA A 1 90 ? 1.294 -47.312 32.536 1.00 40.12 90 ALA A O 1
ATOM 694 N N . THR A 1 91 ? 3.066 -48.544 32.125 1.00 36.97 91 THR A N 1
ATOM 695 C CA . THR A 1 91 ? 4.200 -49.477 32.388 1.00 36.97 91 THR A CA 1
ATOM 696 C C . THR A 1 91 ? 4.961 -49.882 31.087 1.00 36.97 91 THR A C 1
ATOM 698 O O . THR A 1 91 ? 4.334 -49.886 30.036 1.00 36.97 91 THR A O 1
ATOM 701 N N . ALA A 1 92 ? 6.228 -50.352 31.201 1.00 38.66 92 ALA A N 1
ATOM 702 C CA . ALA A 1 92 ? 7.029 -51.192 30.252 1.00 38.66 92 ALA A CA 1
ATOM 703 C C . ALA A 1 92 ? 7.561 -50.554 28.928 1.00 38.66 92 ALA A C 1
ATOM 705 O O . ALA A 1 92 ? 6.789 -49.969 28.183 1.00 38.66 92 ALA A O 1
ATOM 706 N N . THR A 1 93 ? 8.880 -50.493 28.619 1.00 37.72 93 THR A N 1
ATOM 707 C CA . THR A 1 93 ? 9.859 -51.546 28.158 1.00 37.72 93 THR A CA 1
ATOM 708 C C . THR A 1 93 ? 9.403 -52.321 26.907 1.00 37.72 93 THR A C 1
ATOM 710 O O . THR A 1 93 ? 8.276 -52.796 26.913 1.00 37.72 93 THR A O 1
ATOM 713 N N . CYS A 1 94 ? 10.170 -52.585 25.836 1.00 34.56 94 CYS A N 1
ATOM 714 C CA . CYS A 1 94 ? 11.585 -52.369 25.433 1.00 34.56 94 CYS A CA 1
ATOM 715 C C . CYS A 1 94 ? 11.676 -52.534 23.871 1.00 34.56 94 CYS A C 1
ATOM 717 O O . CYS A 1 94 ? 10.617 -52.619 23.253 1.00 34.56 94 CYS A O 1
ATOM 719 N N . GLU A 1 95 ? 12.787 -52.582 23.108 1.00 37.34 95 GLU A N 1
ATOM 720 C CA . GLU A 1 95 ? 14.261 -52.635 23.306 1.00 37.34 95 GLU A CA 1
ATOM 721 C C . GLU A 1 95 ? 14.957 -52.055 22.027 1.00 37.34 95 GLU A C 1
ATOM 723 O O . GLU A 1 95 ? 14.401 -52.188 20.941 1.00 37.34 95 GLU A O 1
ATOM 728 N N . ASP A 1 96 ? 16.052 -51.283 22.140 1.00 35.03 96 ASP A N 1
ATOM 729 C CA . ASP A 1 96 ? 17.435 -51.548 21.638 1.00 35.03 96 ASP A CA 1
ATOM 730 C C . ASP A 1 96 ? 17.720 -51.487 20.102 1.00 35.03 96 ASP A C 1
ATOM 732 O O . ASP A 1 96 ? 16.903 -51.868 19.269 1.00 35.03 96 ASP A O 1
ATOM 736 N N . GLY A 1 97 ? 18.903 -50.980 19.707 1.00 35.00 97 GLY A N 1
ATOM 737 C CA . GLY A 1 97 ? 19.287 -50.793 18.292 1.00 35.00 97 GLY A CA 1
ATOM 738 C C . GLY A 1 97 ? 20.326 -49.696 18.006 1.00 35.00 97 GLY A C 1
ATOM 739 O O . GLY A 1 97 ? 20.019 -48.687 17.373 1.00 35.00 97 GLY A O 1
ATOM 740 N N . ALA A 1 98 ? 21.573 -49.881 18.445 1.00 38.00 98 ALA A N 1
ATOM 741 C CA . ALA A 1 98 ? 22.664 -48.930 18.206 1.00 38.00 98 ALA A CA 1
ATOM 742 C C . ALA A 1 98 ? 23.238 -48.960 16.771 1.00 38.00 98 ALA A C 1
ATOM 744 O O . ALA A 1 98 ? 23.394 -50.021 16.169 1.00 38.00 98 ALA A O 1
ATOM 745 N N . THR A 1 99 ? 23.729 -47.816 16.280 1.00 40.97 99 THR A N 1
ATOM 746 C CA . THR A 1 99 ? 25.117 -47.697 15.772 1.00 40.97 99 THR A CA 1
ATOM 747 C C . THR A 1 99 ? 25.534 -46.234 15.617 1.00 40.97 99 THR A C 1
ATOM 749 O O . THR A 1 99 ? 24.740 -45.372 15.252 1.00 40.97 99 THR A O 1
ATOM 752 N N . ALA A 1 100 ? 26.798 -45.949 15.927 1.00 39.94 100 ALA A N 1
ATOM 753 C CA . ALA A 1 100 ? 27.365 -44.607 15.890 1.00 39.94 100 ALA A CA 1
ATOM 754 C C . ALA A 1 100 ? 28.056 -44.305 14.553 1.00 39.94 100 ALA A C 1
ATOM 756 O O . ALA A 1 100 ? 28.615 -45.201 13.926 1.00 39.94 100 ALA A O 1
ATOM 757 N N . SER A 1 101 ? 28.181 -43.018 14.226 1.00 38.56 101 SER A N 1
ATOM 758 C CA . SER A 1 101 ? 29.494 -42.484 13.852 1.00 38.56 101 SER A CA 1
ATOM 759 C C . SER A 1 101 ? 29.572 -40.997 14.178 1.00 38.56 101 SER A C 1
ATOM 761 O O . SER A 1 101 ? 28.783 -40.200 13.679 1.00 38.56 101 SER A O 1
ATOM 763 N N . ALA A 1 102 ? 30.540 -40.625 15.010 1.00 39.72 102 ALA A N 1
ATOM 764 C CA . ALA A 1 102 ? 30.903 -39.231 15.215 1.00 39.72 102 ALA A CA 1
ATOM 765 C C . ALA A 1 102 ? 31.759 -38.733 14.041 1.00 39.72 102 ALA A C 1
ATOM 767 O O . ALA A 1 102 ? 32.571 -39.490 13.504 1.00 39.72 102 ALA A O 1
ATOM 768 N N . LEU A 1 103 ? 31.658 -37.443 13.719 1.00 38.56 103 LEU A N 1
ATOM 769 C CA . LEU A 1 103 ? 32.832 -36.689 13.296 1.00 38.56 103 LEU A CA 1
ATOM 770 C C . LEU A 1 103 ? 32.813 -35.301 13.937 1.00 38.56 103 LEU A C 1
ATOM 772 O O . LEU A 1 103 ? 31.797 -34.612 13.957 1.00 38.56 103 LEU A O 1
ATOM 776 N N . ASP A 1 104 ? 33.961 -34.956 14.495 1.00 36.81 104 ASP A N 1
ATOM 777 C CA . ASP A 1 104 ? 34.267 -33.741 15.234 1.00 36.81 104 ASP A CA 1
ATOM 778 C C . ASP A 1 104 ? 34.692 -32.614 14.279 1.00 36.81 104 ASP A C 1
ATOM 780 O O . ASP A 1 104 ? 35.523 -32.855 13.399 1.00 36.81 104 ASP A O 1
ATOM 784 N N . GLN A 1 105 ? 34.174 -31.393 14.475 1.00 41.81 105 GLN A N 1
ATOM 785 C CA . GLN A 1 105 ? 35.003 -30.187 14.358 1.00 41.81 105 GLN A CA 1
ATOM 786 C C . GLN A 1 105 ? 34.349 -28.925 14.936 1.00 41.81 105 GLN A C 1
ATOM 788 O O . GLN A 1 105 ? 33.196 -28.593 14.664 1.00 41.81 105 GLN A O 1
ATOM 793 N N . ALA A 1 106 ? 35.144 -28.195 15.716 1.00 39.44 106 ALA A N 1
ATOM 794 C CA . ALA A 1 106 ? 34.754 -26.971 16.396 1.00 39.44 106 ALA A CA 1
ATOM 795 C C . ALA A 1 106 ? 34.833 -25.720 15.502 1.00 39.44 106 ALA A C 1
ATOM 797 O O . ALA A 1 106 ? 35.798 -25.522 14.765 1.00 39.44 106 ALA A O 1
ATOM 798 N N . ALA A 1 107 ? 33.885 -24.802 15.696 1.00 37.31 107 ALA A N 1
ATOM 799 C CA . ALA A 1 107 ? 34.035 -23.389 15.359 1.00 37.31 107 ALA A CA 1
ATOM 800 C C . ALA A 1 107 ? 33.303 -22.544 16.415 1.00 37.31 107 ALA A C 1
ATOM 802 O O . ALA A 1 107 ? 32.090 -22.355 16.356 1.00 37.31 107 ALA A O 1
ATOM 803 N N . GLY A 1 108 ? 34.040 -22.068 17.420 1.00 38.50 108 GLY A N 1
ATOM 804 C CA . GLY A 1 108 ? 33.487 -21.201 18.457 1.00 38.50 108 GLY A CA 1
ATOM 805 C C . GLY A 1 108 ? 33.260 -19.784 17.934 1.00 38.50 108 GLY A C 1
ATOM 806 O O . GLY A 1 108 ? 34.214 -19.022 17.800 1.00 38.50 108 GLY A O 1
ATOM 807 N N . ALA A 1 109 ? 32.003 -19.415 17.691 1.00 39.75 109 ALA A N 1
ATOM 808 C CA . ALA A 1 109 ? 31.591 -18.020 17.578 1.00 39.75 109 ALA A CA 1
ATOM 809 C C . ALA A 1 109 ? 31.173 -17.531 18.973 1.00 39.75 109 ALA A C 1
ATOM 811 O O . ALA A 1 109 ? 30.087 -17.852 19.453 1.00 39.75 109 ALA A O 1
ATOM 812 N N . GLY A 1 110 ? 32.062 -16.803 19.653 1.00 41.94 110 GLY A N 1
ATOM 813 C CA . GLY A 1 110 ? 31.732 -16.189 20.939 1.00 41.94 110 GLY A CA 1
ATOM 814 C C . GLY A 1 110 ? 30.654 -15.108 20.775 1.00 41.94 110 GLY A C 1
ATOM 815 O O . GLY A 1 110 ? 30.638 -14.430 19.743 1.00 41.94 110 GLY A O 1
ATOM 816 N N . PRO A 1 111 ? 29.764 -14.910 21.764 1.00 46.72 111 PRO A N 1
ATOM 817 C CA . PRO A 1 111 ? 28.836 -13.790 21.739 1.00 46.72 111 PRO A CA 1
ATOM 818 C C . PRO A 1 111 ? 29.635 -12.487 21.841 1.00 46.72 111 PRO A C 1
ATOM 820 O O . PRO A 1 111 ? 30.245 -12.204 22.872 1.00 46.72 111 PRO A O 1
ATOM 823 N N . ALA A 1 112 ? 29.634 -11.692 20.769 1.00 48.56 112 ALA A N 1
ATOM 824 C CA . ALA A 1 112 ? 30.091 -10.311 20.838 1.00 48.56 112 ALA A CA 1
ATOM 825 C C . ALA A 1 112 ? 29.207 -9.583 21.858 1.00 48.56 112 ALA A C 1
ATOM 827 O O . ALA A 1 112 ? 27.987 -9.520 21.691 1.00 48.56 112 ALA A O 1
ATOM 828 N N . SER A 1 113 ? 29.813 -9.099 22.942 1.00 51.56 113 SER A N 1
ATOM 829 C CA . SER A 1 113 ? 29.086 -8.502 24.058 1.00 51.56 113 SER A CA 1
ATOM 830 C C . SER A 1 113 ? 28.314 -7.269 23.596 1.00 51.56 113 SER A C 1
ATOM 832 O O . SER A 1 113 ? 28.884 -6.382 22.957 1.00 51.56 113 SER A O 1
ATOM 834 N N . GLU A 1 114 ? 27.039 -7.176 23.978 1.00 54.28 114 GLU A N 1
ATOM 835 C CA . GLU A 1 114 ? 26.147 -6.054 23.638 1.00 54.28 114 GLU A CA 1
ATOM 836 C C . GLU A 1 114 ? 26.742 -4.687 24.028 1.00 54.28 114 GLU A C 1
ATOM 838 O O . GLU A 1 114 ? 26.510 -3.682 23.357 1.00 54.28 114 GLU A O 1
ATOM 843 N N . THR A 1 115 ? 27.620 -4.685 25.034 1.00 60.38 115 THR A N 1
ATOM 844 C CA . THR A 1 115 ? 28.410 -3.545 25.511 1.00 60.38 115 THR A CA 1
ATOM 845 C C . THR A 1 115 ? 29.253 -2.857 24.425 1.00 60.38 115 THR A C 1
ATOM 847 O O . THR A 1 115 ? 29.436 -1.646 24.497 1.00 60.38 115 THR A O 1
ATOM 850 N N . GLU A 1 116 ? 29.749 -3.564 23.399 1.00 56.91 116 GLU A N 1
ATOM 851 C CA . GLU A 1 116 ? 30.539 -2.927 22.323 1.00 56.91 116 GLU A CA 1
ATOM 852 C C . GLU A 1 116 ? 29.669 -2.173 21.302 1.00 56.91 116 GLU A C 1
ATOM 854 O O . GLU A 1 116 ? 30.093 -1.143 20.768 1.00 56.91 116 GLU A O 1
ATOM 859 N N . ARG A 1 117 ? 28.430 -2.627 21.053 1.00 61.03 117 ARG A N 1
ATOM 860 C CA . ARG A 1 117 ? 27.482 -1.898 20.185 1.00 61.03 117 ARG A CA 1
ATOM 861 C C . ARG A 1 117 ? 27.035 -0.585 20.816 1.00 61.03 117 ARG A C 1
ATOM 863 O O . ARG A 1 117 ? 26.863 0.408 20.103 1.00 61.03 117 ARG A O 1
ATOM 870 N N . ASP A 1 118 ? 26.872 -0.575 22.133 1.00 72.69 118 ASP A N 1
ATOM 871 C CA . ASP A 1 118 ? 26.401 0.598 22.864 1.00 72.69 118 ASP A CA 1
ATOM 872 C C . ASP A 1 118 ? 27.446 1.729 22.835 1.00 72.69 118 ASP A C 1
ATOM 874 O O . ASP A 1 118 ? 27.125 2.871 22.500 1.00 72.69 118 ASP A O 1
ATOM 878 N N . VAL A 1 119 ? 28.733 1.397 23.022 1.00 80.50 119 VAL A N 1
ATOM 879 C CA . VAL A 1 119 ? 29.850 2.362 22.939 1.00 80.50 119 VAL A CA 1
ATOM 880 C C . VAL A 1 119 ? 29.930 3.038 21.564 1.00 80.50 119 VAL A C 1
ATOM 882 O O . VAL A 1 119 ? 30.088 4.258 21.489 1.00 80.50 119 VAL A O 1
ATOM 885 N N . TYR A 1 120 ? 29.786 2.287 20.466 1.00 75.94 120 TYR A N 1
ATOM 886 C CA . TYR A 1 120 ? 29.804 2.871 19.117 1.00 75.94 120 TYR A CA 1
ATOM 887 C C . TYR A 1 120 ? 28.610 3.809 18.877 1.00 75.94 120 TYR A C 1
ATOM 889 O O . TYR A 1 120 ? 28.763 4.901 18.320 1.00 75.94 120 TYR A O 1
ATOM 897 N N . THR A 1 121 ? 27.425 3.409 19.342 1.00 76.44 121 THR A N 1
ATOM 898 C CA . THR A 1 121 ? 26.190 4.193 19.202 1.00 76.44 121 THR A CA 1
ATOM 899 C C . THR A 1 121 ? 26.268 5.491 20.012 1.00 76.44 121 THR A C 1
ATOM 901 O O . THR A 1 121 ? 25.911 6.561 19.512 1.00 76.44 121 THR A O 1
ATOM 904 N N . GLN A 1 122 ? 26.826 5.432 21.224 1.00 86.75 122 GLN A N 1
ATOM 905 C CA . GLN A 1 122 ? 27.042 6.593 22.086 1.00 86.75 122 GLN A CA 1
ATOM 906 C C . GLN A 1 122 ? 28.072 7.571 21.492 1.00 86.75 122 GLN A C 1
ATOM 908 O O . GLN A 1 122 ? 27.809 8.776 21.445 1.00 86.75 122 GLN A O 1
ATOM 913 N N . LEU A 1 123 ? 29.185 7.061 20.948 1.00 90.31 123 LEU A N 1
ATOM 914 C CA . LEU A 1 123 ? 30.219 7.860 20.278 1.00 90.31 123 LEU A CA 1
ATOM 915 C C . LEU A 1 123 ? 29.675 8.600 19.040 1.00 90.31 123 LEU A C 1
ATOM 917 O O . LEU A 1 123 ? 29.975 9.777 18.828 1.00 90.31 123 LEU A O 1
ATOM 921 N N . MET A 1 124 ? 28.833 7.943 18.236 1.00 81.00 124 MET A N 1
ATOM 922 C CA . MET A 1 124 ? 28.174 8.578 17.086 1.00 81.00 124 MET A CA 1
ATOM 923 C C . MET A 1 124 ? 27.153 9.645 17.502 1.00 81.00 124 MET A C 1
ATOM 925 O O . MET A 1 124 ? 27.109 10.716 16.891 1.00 81.00 124 MET A O 1
ATOM 929 N N . CYS A 1 125 ? 26.391 9.422 18.577 1.00 83.38 125 CYS A N 1
ATOM 930 C CA . CYS A 1 125 ? 25.495 10.442 19.132 1.00 83.38 125 CYS A CA 1
ATOM 931 C C . CYS A 1 125 ? 26.252 11.698 19.606 1.00 83.38 125 CYS A C 1
ATOM 933 O O . CYS A 1 125 ? 25.785 12.822 19.404 1.00 83.38 125 CYS A O 1
ATOM 935 N N . GLU A 1 126 ? 27.424 11.534 20.223 1.00 86.31 126 GLU A N 1
ATOM 936 C CA . GLU A 1 126 ? 28.251 12.650 20.696 1.00 86.31 126 GLU A CA 1
ATOM 937 C C . GLU A 1 126 ? 28.915 13.427 19.543 1.00 86.31 126 GLU A C 1
ATOM 939 O O . GLU A 1 126 ? 28.935 14.665 19.546 1.00 86.31 126 GLU A O 1
ATOM 944 N N . HIS A 1 127 ? 29.369 12.725 18.500 1.00 81.06 127 HIS A N 1
ATOM 945 C CA . HIS A 1 127 ? 29.910 13.354 17.293 1.00 81.06 127 HIS A CA 1
ATOM 946 C C . HIS A 1 127 ? 28.857 14.198 16.547 1.00 81.06 127 HIS A C 1
ATOM 948 O O . HIS A 1 127 ? 29.138 15.310 16.095 1.00 81.06 127 HIS A O 1
ATOM 954 N N . LEU A 1 128 ? 27.607 13.727 16.479 1.00 77.31 128 LEU A N 1
ATOM 955 C CA . LEU A 1 128 ? 26.510 14.494 15.879 1.00 77.31 128 LEU A CA 1
ATOM 956 C C . LEU A 1 128 ? 26.147 15.744 16.700 1.00 77.31 128 LEU A C 1
ATOM 958 O O . LEU A 1 128 ? 25.909 16.804 16.118 1.00 77.31 128 LEU A O 1
ATOM 962 N N . ARG A 1 129 ? 26.170 15.672 18.040 1.00 78.50 129 ARG A N 1
ATOM 963 C CA . ARG A 1 129 ? 25.947 16.853 18.903 1.00 78.50 129 ARG A CA 1
ATOM 964 C C . ARG A 1 129 ? 27.037 17.911 18.745 1.00 78.50 129 ARG A C 1
ATOM 966 O O . ARG A 1 129 ? 26.728 19.097 18.642 1.00 78.50 129 ARG A O 1
ATOM 973 N N . THR A 1 130 ? 28.305 17.502 18.702 1.00 77.00 130 THR A N 1
ATOM 974 C CA . THR A 1 130 ? 29.433 18.440 18.539 1.00 77.00 130 THR A CA 1
ATOM 975 C C . THR A 1 130 ? 29.390 19.158 17.186 1.00 77.00 130 THR A C 1
ATOM 977 O O . THR A 1 130 ? 29.600 20.372 17.138 1.00 77.00 130 THR A O 1
ATOM 980 N N . MET A 1 131 ? 28.998 18.462 16.113 1.00 68.62 131 MET A N 1
ATOM 981 C CA . MET A 1 131 ? 28.730 19.065 14.798 1.00 68.62 131 MET A CA 1
ATOM 982 C C . MET A 1 131 ? 27.593 20.105 14.837 1.00 68.62 131 MET A C 1
ATOM 984 O O . MET A 1 131 ? 27.731 21.184 14.263 1.00 68.62 131 MET A O 1
ATOM 988 N N . GLN A 1 132 ? 26.493 19.827 15.547 1.00 71.50 132 GLN A N 1
ATOM 989 C CA . GLN A 1 132 ? 25.351 20.750 15.666 1.00 71.50 132 GLN A CA 1
ATOM 990 C C . GLN A 1 132 ? 25.675 22.016 16.482 1.00 71.50 132 GLN A C 1
ATOM 992 O O . GLN A 1 132 ? 25.208 23.107 16.143 1.00 71.50 132 GLN A O 1
ATOM 997 N N . CYS A 1 133 ? 26.512 21.917 17.521 1.00 60.44 133 CYS A N 1
ATOM 998 C CA . CYS A 1 133 ? 26.969 23.091 18.273 1.00 60.44 133 CYS A CA 1
ATOM 999 C C . CYS A 1 133 ? 27.910 23.998 17.460 1.00 60.44 133 CYS A C 1
ATOM 1001 O O . CYS A 1 133 ? 27.859 25.219 17.615 1.00 60.44 133 CYS A O 1
ATOM 1003 N N . ALA A 1 134 ? 28.738 23.438 16.570 1.00 53.56 134 ALA A N 1
ATOM 1004 C CA . ALA A 1 134 ? 29.684 24.217 15.765 1.00 53.56 134 ALA A CA 1
ATOM 1005 C C . ALA A 1 134 ? 28.993 25.226 14.823 1.00 53.56 134 ALA A C 1
ATOM 1007 O O . ALA A 1 134 ? 29.526 26.306 14.566 1.00 53.56 134 ALA A O 1
ATOM 1008 N N . THR A 1 135 ? 27.777 24.925 14.357 1.00 49.31 135 THR A N 1
ATOM 1009 C CA . THR A 1 135 ? 27.000 25.793 13.454 1.00 49.31 135 THR A CA 1
ATOM 1010 C C . THR A 1 135 ? 26.372 27.035 14.102 1.00 49.31 135 THR A C 1
ATOM 1012 O O . THR A 1 135 ? 25.818 27.865 13.386 1.00 49.31 135 THR A O 1
ATOM 1015 N N . ALA A 1 136 ? 26.471 27.219 15.425 1.00 45.97 136 ALA A N 1
ATOM 1016 C CA . ALA A 1 136 ? 25.827 28.332 16.140 1.00 45.97 136 ALA A CA 1
ATOM 1017 C C . ALA A 1 136 ? 26.689 29.609 16.293 1.00 45.97 136 ALA A C 1
ATOM 1019 O O . ALA A 1 136 ? 26.269 30.557 16.957 1.00 45.97 136 ALA A O 1
ATOM 1020 N N . THR A 1 137 ? 27.892 29.667 15.706 1.00 44.62 137 THR A N 1
ATOM 1021 C CA . THR A 1 137 ? 28.802 30.820 15.874 1.00 44.62 137 THR A CA 1
ATOM 1022 C C . THR A 1 137 ? 28.639 31.844 14.748 1.00 44.62 137 THR A C 1
ATOM 1024 O O . THR A 1 137 ? 29.414 31.882 13.793 1.00 44.62 137 THR A O 1
ATOM 1027 N N . THR A 1 138 ? 27.628 32.706 14.870 1.00 43.78 138 THR A N 1
ATOM 1028 C CA . THR A 1 138 ? 27.441 33.876 13.996 1.00 43.78 138 THR A CA 1
ATOM 1029 C C . THR A 1 138 ? 28.601 34.869 14.175 1.00 43.78 138 THR A C 1
ATOM 1031 O O . THR A 1 138 ? 28.790 35.368 15.286 1.00 43.78 138 THR A O 1
ATOM 1034 N N . PRO A 1 139 ? 29.374 35.214 13.126 1.00 42.25 139 PRO A N 1
ATOM 1035 C CA . PRO A 1 139 ? 30.460 36.180 13.253 1.00 42.25 139 PRO A CA 1
ATOM 1036 C C . PRO A 1 139 ? 29.919 37.614 13.351 1.00 42.25 139 PRO A C 1
ATOM 1038 O O . PRO A 1 139 ? 29.309 38.135 12.417 1.00 42.25 139 PRO A O 1
ATOM 1041 N N . THR A 1 140 ? 30.181 38.275 14.479 1.00 47.03 140 THR A N 1
ATOM 1042 C CA . THR A 1 140 ? 29.867 39.695 14.697 1.00 47.03 140 THR A CA 1
ATOM 1043 C C . THR A 1 140 ? 30.635 40.582 13.702 1.00 47.03 140 THR A C 1
ATOM 1045 O O . THR A 1 140 ? 31.868 40.550 13.703 1.00 47.03 140 THR A O 1
ATOM 1048 N N . PRO A 1 141 ? 29.967 41.413 12.878 1.00 46.44 141 PRO A N 1
ATOM 1049 C CA . PRO A 1 141 ? 30.657 42.289 11.936 1.00 46.44 141 PRO A CA 1
ATOM 1050 C C . PRO A 1 141 ? 31.320 43.472 12.658 1.00 46.44 141 PRO A C 1
ATOM 1052 O O . PRO A 1 141 ? 30.663 44.221 13.381 1.00 46.44 141 PRO A O 1
ATOM 1055 N N . GLN A 1 142 ? 32.622 43.678 12.435 1.00 48.88 142 GLN A N 1
ATOM 1056 C CA . GLN A 1 142 ? 33.314 44.888 12.889 1.00 48.88 142 GLN A CA 1
ATOM 1057 C C . GLN A 1 142 ? 33.019 46.092 11.973 1.00 48.88 142 GLN A C 1
ATOM 1059 O O . GLN A 1 142 ? 32.991 45.937 10.749 1.00 48.88 142 GLN A O 1
ATOM 1064 N N . PRO A 1 143 ? 32.871 47.310 12.526 1.00 49.91 143 PRO A N 1
ATOM 1065 C CA . PRO A 1 143 ? 32.725 48.524 11.734 1.00 49.91 143 PRO A CA 1
ATOM 1066 C C . PRO A 1 143 ? 34.094 49.050 11.274 1.00 49.91 143 PRO A C 1
ATOM 1068 O O . PRO A 1 143 ? 34.858 49.600 12.065 1.00 49.91 143 PRO A O 1
ATOM 1071 N N . VAL A 1 144 ? 34.390 48.945 9.976 1.00 46.41 144 VAL A N 1
ATOM 1072 C CA . VAL A 1 144 ? 35.550 49.616 9.364 1.00 46.41 144 VAL A CA 1
ATOM 1073 C C . VAL A 1 144 ? 35.096 50.917 8.706 1.00 46.41 144 VAL A C 1
ATOM 1075 O O . VAL A 1 144 ? 34.370 50.911 7.712 1.00 46.41 144 VAL A O 1
ATOM 1078 N N . ALA A 1 145 ? 35.540 52.052 9.247 1.00 48.91 145 ALA A N 1
ATOM 1079 C CA . ALA A 1 145 ? 35.326 53.356 8.631 1.00 48.91 145 ALA A CA 1
ATOM 1080 C C . ALA A 1 145 ? 36.280 53.544 7.435 1.00 48.91 145 ALA A C 1
ATOM 1082 O O . ALA A 1 145 ? 37.494 53.621 7.612 1.00 48.91 145 ALA A O 1
ATOM 1083 N N . GLY A 1 146 ? 35.737 53.647 6.217 1.00 38.78 146 GLY A N 1
ATOM 1084 C CA . GLY A 1 146 ? 36.521 53.805 4.986 1.00 38.78 146 GLY A CA 1
ATOM 1085 C C . GLY A 1 146 ? 35.750 54.559 3.902 1.00 38.78 146 GLY A C 1
ATOM 1086 O O . GLY A 1 146 ? 34.774 54.062 3.351 1.00 38.78 146 GLY A O 1
ATOM 1087 N N . ARG A 1 147 ? 36.177 55.790 3.607 1.00 43.88 147 ARG A N 1
ATOM 1088 C CA . ARG A 1 147 ? 35.504 56.741 2.705 1.00 43.88 147 ARG A CA 1
ATOM 1089 C C . ARG A 1 147 ? 36.038 56.600 1.272 1.00 43.88 147 ARG A C 1
ATOM 1091 O O . ARG A 1 147 ? 37.210 56.875 1.048 1.00 43.88 147 ARG A O 1
ATOM 1098 N N . GLY A 1 148 ? 35.191 56.269 0.293 1.00 37.44 148 GLY A N 1
ATOM 1099 C CA . GLY A 1 148 ? 35.585 56.229 -1.125 1.00 37.44 148 GLY A CA 1
ATOM 1100 C C . GLY A 1 148 ? 34.402 56.023 -2.078 1.00 37.44 148 GLY A C 1
ATOM 1101 O O . GLY A 1 148 ? 33.474 55.286 -1.767 1.00 37.44 148 GLY A O 1
ATOM 1102 N N . HIS A 1 149 ? 34.393 56.713 -3.221 1.00 46.84 149 HIS A N 1
ATOM 1103 C CA . HIS A 1 149 ? 33.292 56.667 -4.193 1.00 46.84 149 HIS A CA 1
ATOM 1104 C C . HIS A 1 149 ? 33.397 55.461 -5.143 1.00 46.84 149 HIS A C 1
ATOM 1106 O O . HIS A 1 149 ? 34.468 55.254 -5.704 1.00 46.84 149 HIS A O 1
ATOM 1112 N N . THR A 1 150 ? 32.286 54.777 -5.464 1.00 37.47 150 THR A N 1
ATOM 1113 C CA . THR A 1 150 ? 31.714 54.745 -6.841 1.00 37.47 150 THR A CA 1
ATOM 1114 C C . THR A 1 150 ? 30.430 53.899 -6.993 1.00 37.47 150 THR A C 1
ATOM 1116 O O . THR A 1 150 ? 30.379 52.722 -6.673 1.00 37.47 150 THR A O 1
ATOM 1119 N N . ARG A 1 151 ? 29.401 54.544 -7.560 1.00 41.19 151 ARG A N 1
ATOM 1120 C CA . ARG A 1 151 ? 28.451 54.073 -8.595 1.00 41.19 151 ARG A CA 1
ATOM 1121 C C . ARG A 1 151 ? 27.926 52.610 -8.588 1.00 41.19 151 ARG A C 1
ATOM 1123 O O . ARG A 1 151 ? 28.492 51.730 -9.217 1.00 41.19 151 ARG A O 1
ATOM 1130 N N . ALA A 1 152 ? 26.723 52.463 -8.026 1.00 45.97 152 ALA A N 1
ATOM 1131 C CA . ALA A 1 152 ? 25.573 51.648 -8.466 1.00 45.97 152 ALA A CA 1
ATOM 1132 C C . ALA A 1 152 ? 25.769 50.391 -9.357 1.00 45.97 152 ALA A C 1
ATOM 1134 O O . ALA A 1 152 ? 26.044 50.501 -10.552 1.00 45.97 152 ALA A O 1
ATOM 1135 N N . ALA A 1 153 ? 25.351 49.236 -8.822 1.00 39.78 153 ALA A N 1
ATOM 1136 C CA . ALA A 1 153 ? 24.789 48.117 -9.588 1.00 39.78 153 ALA A CA 1
ATOM 1137 C C . ALA A 1 153 ? 23.739 47.360 -8.742 1.00 39.78 153 ALA A C 1
ATOM 1139 O O . ALA A 1 153 ? 24.078 46.508 -7.924 1.00 39.78 153 ALA A O 1
ATOM 1140 N N . THR A 1 154 ? 22.451 47.675 -8.917 1.00 45.34 154 THR A N 1
ATOM 1141 C CA . THR A 1 154 ? 21.352 46.993 -8.211 1.00 45.34 154 THR A CA 1
ATOM 1142 C C . THR A 1 154 ? 21.006 45.681 -8.919 1.00 45.34 154 THR A C 1
ATOM 1144 O O . THR A 1 154 ? 20.162 45.662 -9.812 1.00 45.34 154 THR A O 1
ATOM 1147 N N . VAL A 1 155 ? 21.654 44.579 -8.533 1.00 42.81 155 VAL A N 1
ATOM 1148 C CA . VAL A 1 155 ? 21.372 43.238 -9.078 1.00 42.81 155 VAL A CA 1
ATOM 1149 C C . VAL A 1 155 ? 20.645 42.385 -8.036 1.00 42.81 155 VAL A C 1
ATOM 1151 O O . VAL A 1 155 ? 21.257 41.770 -7.171 1.00 42.81 155 VAL A O 1
ATOM 1154 N N . THR A 1 156 ? 19.314 42.382 -8.144 1.00 45.88 156 THR A N 1
ATOM 1155 C CA . THR A 1 156 ? 18.365 41.334 -7.707 1.00 45.88 156 THR A CA 1
ATOM 1156 C C . THR A 1 156 ? 18.853 40.314 -6.663 1.00 45.88 156 THR A C 1
ATOM 1158 O O . THR A 1 156 ? 19.163 39.167 -6.993 1.00 45.88 156 THR A O 1
ATOM 1161 N N . ALA A 1 157 ? 18.741 40.670 -5.381 1.00 42.09 157 ALA A N 1
ATOM 1162 C CA . ALA A 1 157 ? 18.874 39.759 -4.237 1.00 42.09 157 ALA A CA 1
ATOM 1163 C C . ALA A 1 157 ? 17.675 38.787 -4.059 1.00 42.09 157 ALA A C 1
ATOM 1165 O O . ALA A 1 157 ? 17.388 38.343 -2.959 1.00 42.09 157 ALA A O 1
ATOM 1166 N N . SER A 1 158 ? 16.963 38.443 -5.139 1.00 46.28 158 SER A N 1
ATOM 1167 C CA . SER A 1 158 ? 15.741 37.616 -5.112 1.00 46.28 158 SER A CA 1
ATOM 1168 C C . SER A 1 158 ? 16.006 36.117 -5.340 1.00 46.28 158 SER A C 1
ATOM 1170 O O . SER A 1 158 ? 15.147 35.283 -5.061 1.00 46.28 158 SER A O 1
ATOM 1172 N N . ARG A 1 159 ? 17.196 35.741 -5.834 1.00 43.12 159 ARG A N 1
ATOM 1173 C CA . ARG A 1 159 ? 17.481 34.363 -6.285 1.00 43.12 159 ARG A CA 1
ATOM 1174 C C . ARG A 1 159 ? 18.041 33.422 -5.206 1.00 43.12 159 ARG A C 1
ATOM 1176 O O . ARG A 1 159 ? 18.129 32.226 -5.460 1.00 43.12 159 ARG A O 1
ATOM 1183 N N . PHE A 1 160 ? 18.416 33.931 -4.030 1.00 37.12 160 PHE A N 1
ATOM 1184 C CA . PHE A 1 160 ? 19.017 33.116 -2.960 1.00 37.12 160 PHE A CA 1
ATOM 1185 C C . PHE A 1 160 ? 18.037 32.681 -1.859 1.00 37.12 160 PHE A C 1
ATOM 1187 O O . PHE A 1 160 ? 18.243 31.624 -1.266 1.00 37.12 160 PHE A O 1
ATOM 1194 N N . GLU A 1 161 ? 16.944 33.414 -1.627 1.00 40.19 161 GLU A N 1
ATOM 1195 C CA . GLU A 1 161 ? 15.989 33.089 -0.552 1.00 40.19 161 GLU A CA 1
ATOM 1196 C C . GLU A 1 161 ? 15.250 31.759 -0.791 1.00 40.19 161 GLU A C 1
ATOM 1198 O O . GLU A 1 161 ? 15.051 30.992 0.147 1.00 40.19 161 GLU A O 1
ATOM 1203 N N . HIS A 1 162 ? 14.966 31.406 -2.052 1.00 44.91 162 HIS A N 1
ATOM 1204 C CA . HIS A 1 162 ? 14.342 30.121 -2.414 1.00 44.91 162 HIS A CA 1
ATOM 1205 C C . HIS A 1 162 ? 15.210 28.885 -2.102 1.00 44.91 162 HIS A C 1
ATOM 1207 O O . HIS A 1 162 ? 14.687 27.776 -2.012 1.00 44.91 162 HIS A O 1
ATOM 1213 N N . CYS A 1 163 ? 16.529 29.042 -1.939 1.00 39.19 163 CYS A N 1
ATOM 1214 C CA . CYS A 1 163 ? 17.418 27.913 -1.652 1.00 39.19 163 CYS A CA 1
ATOM 1215 C C . CYS A 1 163 ? 17.396 27.532 -0.158 1.00 39.19 163 CYS A C 1
ATOM 1217 O O . CYS A 1 163 ? 17.487 26.356 0.191 1.00 39.19 163 CYS A O 1
ATOM 1219 N N . ALA A 1 164 ? 17.211 28.517 0.728 1.00 41.50 164 ALA A N 1
ATOM 1220 C CA . ALA A 1 164 ? 17.145 28.294 2.172 1.00 41.50 164 ALA A CA 1
ATOM 1221 C C . ALA A 1 164 ? 15.844 27.588 2.594 1.00 41.50 164 ALA A C 1
ATOM 1223 O O . ALA A 1 164 ? 15.878 26.689 3.432 1.00 41.50 164 ALA A O 1
ATOM 1224 N N . THR A 1 165 ? 14.706 27.929 1.976 1.00 48.62 165 THR A N 1
ATOM 1225 C CA . THR A 1 165 ? 13.410 27.286 2.268 1.00 48.62 165 THR A CA 1
ATOM 1226 C C . THR A 1 165 ? 13.397 25.805 1.875 1.00 48.62 165 THR A C 1
ATOM 1228 O O . THR A 1 165 ? 12.816 24.987 2.582 1.00 48.62 165 THR A O 1
ATOM 1231 N N . MET A 1 166 ? 14.092 25.441 0.789 1.00 47.69 166 MET A N 1
ATOM 1232 C CA . MET A 1 166 ? 14.256 24.044 0.369 1.00 47.69 166 MET A CA 1
ATOM 1233 C C . MET A 1 166 ? 15.055 23.212 1.378 1.00 47.69 166 MET A C 1
ATOM 1235 O O . MET A 1 166 ? 14.722 22.052 1.581 1.00 47.69 166 MET A O 1
ATOM 1239 N N . LEU A 1 167 ? 16.078 23.777 2.031 1.00 48.12 167 LEU A N 1
ATOM 1240 C CA . LEU A 1 167 ? 16.918 23.048 2.994 1.00 48.12 167 LEU A CA 1
ATOM 1241 C C . LEU A 1 167 ? 16.193 22.715 4.308 1.00 48.12 167 LEU A C 1
ATOM 1243 O O . LEU A 1 167 ? 16.461 21.667 4.890 1.00 48.12 167 LEU A O 1
ATOM 1247 N N . GLY A 1 168 ? 15.251 23.556 4.746 1.00 44.16 168 GLY A N 1
ATOM 1248 C CA . GLY A 1 168 ? 14.416 23.272 5.921 1.00 44.16 168 GLY A CA 1
ATOM 1249 C C . GLY A 1 168 ? 13.405 22.139 5.703 1.00 44.16 168 GLY A C 1
ATOM 1250 O O . GLY A 1 168 ? 13.055 21.443 6.651 1.00 44.16 168 GLY A O 1
ATOM 1251 N N . LEU A 1 169 ? 12.979 21.906 4.455 1.00 47.31 169 LEU A N 1
ATOM 1252 C CA . LEU A 1 169 ? 11.971 20.892 4.125 1.00 47.31 169 LEU A CA 1
ATOM 1253 C C . LEU A 1 169 ? 12.458 19.446 4.335 1.00 47.31 169 LEU A C 1
ATOM 1255 O O . LEU A 1 169 ? 11.646 18.566 4.589 1.00 47.31 169 LEU A O 1
ATOM 1259 N N . TRP A 1 170 ? 13.775 19.210 4.284 1.00 43.25 170 TRP A N 1
ATOM 1260 C CA . TRP A 1 170 ? 14.380 17.884 4.481 1.00 43.25 170 TRP A CA 1
ATOM 1261 C C . TRP A 1 170 ? 14.436 17.431 5.947 1.00 43.25 170 TRP A C 1
ATOM 1263 O O . TRP A 1 170 ? 14.741 16.268 6.203 1.00 43.25 170 TRP A O 1
ATOM 1273 N N . GLN A 1 171 ? 14.210 18.330 6.913 1.00 43.41 171 GLN A N 1
ATOM 1274 C CA . GLN A 1 171 ? 14.327 17.993 8.339 1.00 43.41 171 GLN A CA 1
ATOM 1275 C C . GLN A 1 171 ? 13.100 17.271 8.899 1.00 43.41 171 GLN A C 1
ATOM 1277 O O . GLN A 1 171 ? 13.233 16.570 9.900 1.00 43.41 171 GLN A O 1
ATOM 1282 N N . ASP A 1 172 ? 11.940 17.398 8.253 1.00 47.97 172 ASP A N 1
ATOM 1283 C CA . ASP A 1 172 ? 10.758 16.613 8.592 1.00 47.97 172 ASP A CA 1
ATOM 1284 C C . ASP A 1 172 ? 10.484 15.567 7.495 1.00 47.97 172 ASP A C 1
ATOM 1286 O O . ASP A 1 172 ? 9.905 15.896 6.452 1.00 47.97 172 ASP A O 1
ATOM 1290 N N . PRO A 1 173 ? 10.862 14.288 7.701 1.00 55.97 173 PRO A N 1
ATOM 1291 C CA . PRO A 1 173 ? 10.589 13.237 6.727 1.00 55.97 173 PRO A CA 1
ATOM 1292 C C . PRO A 1 173 ? 9.086 13.035 6.493 1.00 55.97 173 PRO A C 1
ATOM 1294 O O . PRO A 1 173 ? 8.710 12.517 5.440 1.00 55.97 173 PRO A O 1
ATOM 1297 N N . GLN A 1 174 ? 8.210 13.474 7.409 1.00 54.50 174 GLN A N 1
ATOM 1298 C CA . GLN A 1 174 ? 6.766 13.393 7.210 1.00 54.50 174 GLN A CA 1
ATOM 1299 C C . GLN A 1 174 ? 6.292 14.291 6.064 1.00 54.50 174 GLN A C 1
ATOM 1301 O O . GLN A 1 174 ? 5.336 13.914 5.398 1.00 54.50 174 GLN A O 1
ATOM 1306 N N . VAL A 1 175 ? 6.977 15.400 5.747 1.00 56.12 175 VAL A N 1
ATOM 1307 C CA . VAL A 1 175 ? 6.590 16.309 4.646 1.00 56.12 175 VAL A CA 1
ATOM 1308 C C . VAL A 1 175 ? 6.681 15.623 3.276 1.00 56.12 175 VAL A C 1
ATOM 1310 O O . VAL A 1 175 ? 5.839 15.853 2.409 1.00 56.12 175 VAL A O 1
ATOM 1313 N N . HIS A 1 176 ? 7.646 14.719 3.091 1.00 53.19 176 HIS A N 1
ATOM 1314 C CA . HIS A 1 176 ? 7.771 13.900 1.878 1.00 53.19 176 HIS A CA 1
ATOM 1315 C C . HIS A 1 176 ? 6.911 12.628 1.909 1.00 53.19 176 HIS A C 1
ATOM 1317 O O . HIS A 1 176 ? 6.649 12.035 0.864 1.00 53.19 176 HIS A O 1
ATOM 1323 N N . LEU A 1 177 ? 6.465 12.217 3.099 1.00 51.84 177 LEU A N 1
ATOM 1324 C CA . LEU A 1 177 ? 5.613 11.051 3.333 1.00 51.84 177 LEU A CA 1
ATOM 1325 C C . LEU A 1 177 ? 4.139 11.430 3.562 1.00 51.84 177 LEU A C 1
ATOM 1327 O O . LEU A 1 177 ? 3.346 10.550 3.906 1.00 51.84 177 LEU A O 1
ATOM 1331 N N . VAL A 1 178 ? 3.746 12.701 3.355 1.00 48.22 178 VAL A N 1
ATOM 1332 C CA . VAL A 1 178 ? 2.341 13.132 3.409 1.00 48.22 178 VAL A CA 1
ATOM 1333 C C . VAL A 1 178 ? 1.582 12.352 2.352 1.00 48.22 178 VAL A C 1
ATOM 1335 O O . VAL A 1 178 ? 1.591 12.679 1.165 1.00 48.22 178 VAL A O 1
ATOM 1338 N N . SER A 1 179 ? 0.924 11.292 2.812 1.00 48.34 179 SER A N 1
ATOM 1339 C CA . SER A 1 179 ? 0.098 10.418 2.002 1.00 48.34 179 SER A CA 1
ATOM 1340 C C . SER A 1 179 ? -0.948 11.284 1.312 1.00 48.34 179 SER A C 1
ATOM 1342 O O . SER A 1 179 ? -1.900 11.741 1.948 1.00 48.34 179 SER A O 1
ATOM 1344 N N . LEU A 1 180 ? -0.747 11.530 0.011 1.00 53.00 180 LEU A N 1
ATOM 1345 C CA . LEU A 1 180 ? -1.748 12.134 -0.858 1.00 53.00 180 LEU A CA 1
ATOM 1346 C C . LEU A 1 180 ? -3.020 11.330 -0.639 1.00 53.00 180 LEU A C 1
ATOM 1348 O O . LEU A 1 180 ? -3.041 10.140 -0.955 1.00 53.00 180 LEU A O 1
ATOM 1352 N N . VAL A 1 181 ? -4.034 11.952 -0.029 1.00 45.44 181 VAL A N 1
ATOM 1353 C CA . VAL A 1 181 ? -5.229 11.254 0.462 1.00 45.44 181 VAL A CA 1
ATOM 1354 C C . VAL A 1 181 ? -6.092 10.848 -0.732 1.00 45.44 181 VAL A C 1
ATOM 1356 O O . VAL A 1 181 ? -7.123 11.441 -1.045 1.00 45.44 181 VAL A O 1
ATOM 1359 N N . THR A 1 182 ? -5.636 9.812 -1.425 1.00 47.91 182 THR A N 1
ATOM 1360 C CA . THR A 1 182 ? -6.359 9.061 -2.432 1.00 47.91 182 THR A CA 1
ATOM 1361 C C . THR A 1 182 ? -7.468 8.332 -1.689 1.00 47.91 182 THR A C 1
ATOM 1363 O O . THR A 1 182 ? -7.268 7.294 -1.062 1.00 47.91 182 THR A O 1
ATOM 1366 N N . GLY A 1 183 ? -8.650 8.954 -1.666 1.00 47.34 183 GLY A N 1
ATOM 1367 C CA . GLY A 1 183 ? -9.809 8.429 -0.952 1.00 47.34 183 GLY A CA 1
ATOM 1368 C C . GLY A 1 183 ? -10.077 6.990 -1.383 1.00 47.34 183 GLY A C 1
ATOM 1369 O O . GLY A 1 183 ? -10.379 6.778 -2.554 1.00 47.34 183 GLY A O 1
ATOM 1370 N N . ARG A 1 184 ? -9.923 6.049 -0.433 1.00 43.88 184 ARG A N 1
ATOM 1371 C CA . ARG A 1 184 ? -9.895 4.583 -0.611 1.00 43.88 184 ARG A CA 1
ATOM 1372 C C . ARG A 1 184 ? -10.565 4.107 -1.904 1.00 43.88 184 ARG A C 1
ATOM 1374 O O . ARG A 1 184 ? -11.758 3.792 -1.908 1.00 43.88 184 ARG A O 1
ATOM 1381 N N . SER A 1 185 ? -9.782 3.978 -2.974 1.00 46.88 185 SER A N 1
ATOM 1382 C CA . SER A 1 185 ? -10.111 3.008 -4.009 1.00 46.88 185 SER A CA 1
ATOM 1383 C C . SER A 1 185 ? -10.043 1.627 -3.363 1.00 46.88 185 SER A C 1
ATOM 1385 O O . SER A 1 185 ? -9.154 1.348 -2.564 1.00 46.88 185 SER A O 1
ATOM 1387 N N . CYS A 1 186 ? -10.976 0.745 -3.708 1.00 52.00 186 CYS A N 1
ATOM 1388 C CA . CYS A 1 186 ? -10.993 -0.656 -3.276 1.00 52.00 186 CYS A CA 1
ATOM 1389 C C . CYS A 1 186 ? -9.872 -1.505 -3.917 1.00 52.00 186 CYS A C 1
ATOM 1391 O O . CYS A 1 186 ? -10.011 -2.718 -4.064 1.00 52.00 186 CYS A O 1
ATOM 1393 N N . ASN A 1 187 ? -8.770 -0.871 -4.324 1.00 56.91 187 ASN A N 1
ATOM 1394 C CA . ASN A 1 187 ? -7.606 -1.547 -4.866 1.00 56.91 187 ASN A CA 1
ATOM 1395 C C . ASN A 1 187 ? -6.951 -2.341 -3.737 1.00 56.91 187 ASN A C 1
ATOM 1397 O O . ASN A 1 187 ? -6.572 -1.778 -2.716 1.00 56.91 187 ASN A O 1
ATOM 1401 N N . VAL A 1 188 ? -6.792 -3.645 -3.949 1.00 78.69 188 VAL A N 1
ATOM 1402 C CA . VAL A 1 188 ? -6.162 -4.560 -2.982 1.00 78.69 188 VAL A CA 1
ATOM 1403 C C . VAL A 1 188 ? -4.667 -4.241 -2.784 1.00 78.69 188 VAL A C 1
ATOM 1405 O O . VAL A 1 188 ? -4.089 -4.627 -1.779 1.00 78.69 188 VAL A O 1
ATOM 1408 N N . HIS A 1 189 ? -4.046 -3.509 -3.717 1.00 86.81 189 HIS A N 1
ATOM 1409 C CA . HIS A 1 189 ? -2.620 -3.173 -3.731 1.00 86.81 189 HIS A CA 1
ATOM 1410 C C . HIS A 1 189 ? -2.377 -1.661 -3.820 1.00 86.81 189 HIS A C 1
ATOM 1412 O O . HIS A 1 189 ? -3.174 -0.918 -4.401 1.00 86.81 189 HIS A O 1
ATOM 1418 N N . TYR A 1 190 ? -1.211 -1.240 -3.331 1.00 90.88 190 TYR A N 1
ATOM 1419 C CA . TYR A 1 190 ? -0.672 0.103 -3.517 1.00 90.88 190 TYR A CA 1
ATOM 1420 C C . TYR A 1 190 ? 0.097 0.225 -4.843 1.00 90.88 190 TYR A C 1
ATOM 1422 O O . TYR A 1 190 ? 0.973 -0.588 -5.138 1.00 90.88 190 TYR A O 1
ATOM 1430 N N . ASP A 1 191 ? -0.225 1.250 -5.636 1.00 92.25 191 ASP A N 1
ATOM 1431 C CA . ASP A 1 191 ? 0.424 1.573 -6.914 1.00 92.25 191 ASP A CA 1
ATOM 1432 C C . ASP A 1 191 ? 1.337 2.797 -6.739 1.00 92.25 191 ASP A C 1
ATOM 1434 O O . ASP A 1 191 ? 0.926 3.802 -6.161 1.00 92.25 191 ASP A O 1
ATOM 1438 N N . VAL A 1 192 ? 2.566 2.741 -7.260 1.00 91.81 192 VAL A N 1
ATOM 1439 C CA . VAL A 1 192 ? 3.558 3.833 -7.191 1.00 91.81 192 VAL A CA 1
ATOM 1440 C C . VAL A 1 192 ? 2.985 5.153 -7.721 1.00 91.81 192 VAL A C 1
ATOM 1442 O O . VAL A 1 192 ? 3.258 6.214 -7.162 1.00 91.81 192 VAL A O 1
ATOM 1445 N N . VAL A 1 193 ? 2.140 5.091 -8.756 1.00 90.75 193 VAL A N 1
ATOM 1446 C CA . VAL A 1 193 ? 1.487 6.262 -9.370 1.00 90.75 193 VAL A CA 1
ATOM 1447 C C . VAL A 1 193 ? 0.630 7.053 -8.368 1.00 90.75 193 VAL A C 1
ATOM 1449 O O . VAL A 1 193 ? 0.481 8.266 -8.519 1.00 90.75 193 VAL A O 1
ATOM 1452 N N . ASP A 1 194 ? 0.081 6.398 -7.340 1.00 88.56 194 ASP A N 1
ATOM 1453 C CA . ASP A 1 194 ? -0.794 7.027 -6.343 1.00 88.56 194 ASP A CA 1
ATOM 1454 C C . ASP A 1 194 ? -0.028 7.791 -5.246 1.00 88.56 194 ASP A C 1
ATOM 1456 O O . ASP A 1 194 ? -0.625 8.607 -4.543 1.00 88.56 194 ASP A O 1
ATOM 1460 N N . PHE A 1 195 ? 1.290 7.577 -5.136 1.00 88.69 195 PHE A N 1
ATOM 1461 C CA . PHE A 1 195 ? 2.169 8.188 -4.126 1.00 88.69 195 PHE A CA 1
ATOM 1462 C C . PHE A 1 195 ? 3.132 9.238 -4.700 1.00 88.69 195 PHE A C 1
ATOM 1464 O O . PHE A 1 195 ? 3.909 9.831 -3.954 1.00 88.69 195 PHE A O 1
ATOM 1471 N N . ILE A 1 196 ? 3.091 9.501 -6.008 1.00 87.00 196 ILE A N 1
ATOM 1472 C CA . ILE A 1 196 ? 3.903 10.556 -6.622 1.00 87.00 196 ILE A CA 1
ATOM 1473 C C . ILE A 1 196 ? 3.211 11.908 -6.445 1.00 87.00 196 ILE A C 1
ATOM 1475 O O . ILE A 1 196 ? 2.089 12.118 -6.916 1.00 87.00 196 ILE A O 1
ATOM 1479 N N . ALA A 1 197 ? 3.913 12.835 -5.788 1.00 75.19 197 ALA A N 1
ATOM 1480 C CA . ALA A 1 197 ? 3.520 14.234 -5.683 1.00 75.19 197 ALA A CA 1
ATOM 1481 C C . ALA A 1 197 ? 3.212 14.816 -7.069 1.00 75.19 197 ALA A C 1
ATOM 1483 O O . ALA A 1 197 ? 4.014 14.728 -8.001 1.00 75.19 197 ALA A O 1
ATOM 1484 N N . LYS A 1 198 ? 2.032 15.424 -7.205 1.00 67.81 198 LYS A N 1
ATOM 1485 C CA . LYS A 1 198 ? 1.695 16.216 -8.387 1.00 67.81 198 LYS A CA 1
ATOM 1486 C C . LYS A 1 198 ? 2.363 17.577 -8.235 1.00 67.81 198 LYS A C 1
ATOM 1488 O O . LYS A 1 198 ? 1.749 18.505 -7.722 1.00 67.81 198 LYS A O 1
ATOM 1493 N N . ASP A 1 199 ? 3.611 17.675 -8.692 1.00 55.91 199 ASP A N 1
ATOM 1494 C CA . ASP A 1 199 ? 4.369 18.938 -8.751 1.00 55.91 199 ASP A CA 1
ATOM 1495 C C . ASP A 1 199 ? 3.668 20.003 -9.619 1.00 55.91 199 ASP A C 1
ATOM 1497 O O . ASP A 1 199 ? 3.976 21.193 -9.552 1.00 55.91 199 ASP A O 1
ATOM 1501 N N . THR A 1 200 ? 2.703 19.590 -10.445 1.00 50.88 200 THR A N 1
ATOM 1502 C CA . THR A 1 200 ? 1.847 20.480 -11.224 1.00 50.88 200 THR A CA 1
ATOM 1503 C C . THR A 1 200 ? 0.846 21.196 -10.315 1.00 50.88 200 THR A C 1
ATOM 1505 O O . THR A 1 200 ? -0.235 20.690 -10.005 1.00 50.88 200 THR A O 1
ATOM 1508 N N . VAL A 1 201 ? 1.203 22.424 -9.932 1.00 50.12 201 VAL A N 1
ATOM 1509 C CA . VAL A 1 201 ? 0.279 23.445 -9.419 1.00 50.12 201 VAL A CA 1
ATOM 1510 C C . VAL A 1 201 ? -0.648 23.884 -10.563 1.00 50.12 201 VAL A C 1
ATOM 1512 O O . VAL A 1 201 ? -0.496 24.960 -11.133 1.00 50.12 201 VAL A O 1
ATOM 1515 N N . GLU A 1 202 ? -1.581 23.016 -10.954 1.00 50.19 202 GLU A N 1
ATOM 1516 C CA . GLU A 1 202 ? -2.666 23.384 -11.867 1.00 50.19 202 GLU A CA 1
ATOM 1517 C C . GLU A 1 202 ? -3.697 24.231 -11.108 1.00 50.19 202 GLU A C 1
ATOM 1519 O O . GLU A 1 202 ? -4.088 23.895 -9.984 1.00 50.19 202 GLU A O 1
ATOM 1524 N N . GLU A 1 203 ? -4.094 25.356 -11.711 1.00 49.91 203 GLU A N 1
ATOM 1525 C CA . GLU A 1 203 ? -4.991 26.342 -11.100 1.00 49.91 203 GLU A CA 1
ATOM 1526 C C . GLU A 1 203 ? -6.317 25.726 -10.632 1.00 49.91 203 GLU A C 1
ATOM 1528 O O . GLU A 1 203 ? -6.890 24.825 -11.249 1.00 49.91 203 GLU A O 1
ATOM 1533 N N . GLU A 1 204 ? -6.836 26.256 -9.525 1.00 54.41 204 GLU A N 1
ATOM 1534 C CA . GLU A 1 204 ? -8.108 25.835 -8.946 1.00 54.41 204 GLU A CA 1
ATOM 1535 C C . GLU A 1 204 ? -9.288 26.235 -9.838 1.00 54.41 204 GLU A C 1
ATOM 1537 O O . GLU A 1 204 ? -9.816 27.344 -9.752 1.00 54.41 204 GLU A O 1
ATOM 1542 N N . VAL A 1 205 ? -9.751 25.302 -10.673 1.00 52.19 205 VAL A N 1
ATOM 1543 C CA . VAL A 1 205 ? -10.979 25.489 -11.452 1.00 52.19 205 VAL A CA 1
ATOM 1544 C C . VAL A 1 205 ? -12.187 25.419 -10.516 1.00 52.19 205 VAL A C 1
ATOM 1546 O O . VAL A 1 205 ? -12.606 24.354 -10.056 1.00 52.19 205 VAL A O 1
ATOM 1549 N N . VAL A 1 206 ? -12.761 26.587 -10.230 1.00 54.31 206 VAL A N 1
ATOM 1550 C CA . VAL A 1 206 ? -13.940 26.745 -9.372 1.00 54.31 206 VAL A CA 1
ATOM 1551 C C . VAL A 1 206 ? -15.191 26.248 -10.100 1.00 54.31 206 VAL A C 1
ATOM 1553 O O . VAL A 1 206 ? -15.801 26.969 -10.890 1.00 54.31 206 VAL A O 1
ATOM 1556 N N . ALA A 1 207 ? -15.604 25.014 -9.809 1.00 52.44 207 ALA A N 1
ATOM 1557 C CA . ALA A 1 207 ? -16.780 24.380 -10.400 1.00 52.44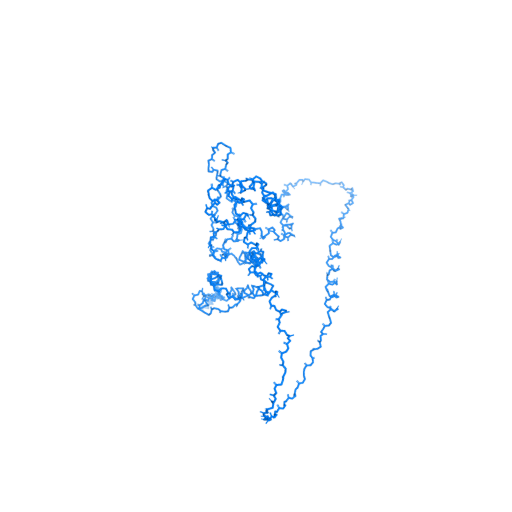 207 ALA A CA 1
ATOM 1558 C C . ALA A 1 207 ? -18.089 24.821 -9.710 1.00 52.44 207 ALA A C 1
ATOM 1560 O O . ALA A 1 207 ? -18.814 24.014 -9.129 1.00 52.44 207 ALA A O 1
ATOM 1561 N N . GLY A 1 208 ? -18.398 26.117 -9.810 1.00 53.16 208 GLY A N 1
ATOM 1562 C CA . GLY A 1 208 ? -19.684 26.701 -9.421 1.00 53.16 208 GLY A CA 1
ATOM 1563 C C . GLY A 1 208 ? -19.793 27.180 -7.969 1.00 53.16 208 GLY A C 1
ATOM 1564 O O . GLY A 1 208 ? -19.212 26.622 -7.038 1.00 53.16 208 GLY A O 1
ATOM 1565 N N . THR A 1 209 ? -20.584 28.238 -7.789 1.00 52.47 209 THR A N 1
ATOM 1566 C CA . THR A 1 209 ? -20.923 28.851 -6.500 1.00 52.47 209 THR A CA 1
ATOM 1567 C C . THR A 1 209 ? -22.440 28.892 -6.322 1.00 52.47 209 THR A C 1
ATOM 1569 O O . THR A 1 209 ? -23.128 29.731 -6.898 1.00 52.47 209 THR A O 1
ATOM 1572 N N . GLN A 1 210 ? -22.965 28.013 -5.468 1.00 54.59 210 GLN A N 1
ATOM 1573 C CA . GLN A 1 210 ? -24.287 28.169 -4.856 1.00 54.59 210 GLN A CA 1
ATOM 1574 C C . GLN A 1 210 ? -24.116 28.234 -3.334 1.00 54.59 210 GLN A C 1
ATOM 1576 O O . GLN A 1 210 ? -23.407 27.423 -2.741 1.00 54.59 210 GLN A O 1
ATOM 1581 N N . GLU A 1 211 ? -24.739 29.242 -2.719 1.00 60.72 211 GLU A N 1
ATOM 1582 C CA . GLU A 1 211 ? -24.944 29.354 -1.264 1.00 60.72 211 GLU A CA 1
ATOM 1583 C C . GLU A 1 211 ? -23.685 29.153 -0.390 1.00 60.72 211 GLU A C 1
ATOM 1585 O O . GLU A 1 211 ? -23.709 28.504 0.653 1.00 60.72 211 GLU A O 1
ATOM 1590 N N . GLY A 1 212 ? -22.556 29.736 -0.806 1.00 62.56 212 GLY A N 1
ATOM 1591 C CA . GLY A 1 212 ? -21.349 29.826 0.026 1.0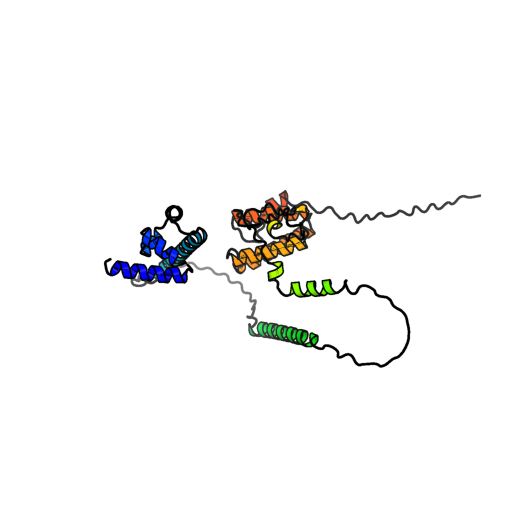0 62.56 212 GLY A CA 1
ATOM 1592 C C . GLY A 1 212 ? -20.548 28.529 0.189 1.00 62.56 212 GLY A C 1
ATOM 1593 O O . GLY A 1 212 ? -19.591 28.514 0.961 1.00 62.56 212 GLY A O 1
ATOM 1594 N N . ARG A 1 213 ? -20.876 27.454 -0.542 1.00 49.38 213 ARG A N 1
ATOM 1595 C CA . ARG A 1 213 ? -20.013 26.266 -0.656 1.00 49.38 213 ARG A CA 1
ATOM 1596 C C . ARG A 1 213 ? -19.341 26.236 -2.021 1.00 49.38 213 ARG A C 1
ATOM 1598 O O . ARG A 1 213 ? -20.002 26.115 -3.046 1.00 49.38 213 ARG A O 1
ATOM 1605 N N . GLN A 1 214 ? -18.017 26.333 -2.017 1.00 58.69 214 GLN A N 1
ATOM 1606 C CA . GLN A 1 214 ? -17.189 26.275 -3.215 1.00 58.69 214 GLN A CA 1
ATOM 1607 C C . GLN A 1 214 ? -16.682 24.841 -3.406 1.00 58.69 214 GLN A C 1
ATOM 1609 O O . GLN A 1 214 ? -15.976 24.317 -2.545 1.00 58.69 214 GLN A O 1
ATOM 1614 N N . ILE A 1 215 ? -17.042 24.193 -4.517 1.00 57.09 215 ILE A N 1
ATOM 1615 C CA . ILE A 1 215 ? -16.502 22.870 -4.856 1.00 57.09 215 ILE A CA 1
ATOM 1616 C C . ILE A 1 215 ? -15.257 23.075 -5.720 1.00 57.09 215 ILE A C 1
ATOM 1618 O O . ILE A 1 215 ? -15.338 23.288 -6.929 1.00 57.09 215 ILE A O 1
ATOM 1622 N N . ILE A 1 216 ? -14.091 23.023 -5.079 1.00 53.50 216 ILE A N 1
ATOM 1623 C CA . ILE A 1 216 ? -12.795 23.051 -5.760 1.00 53.50 216 ILE A CA 1
ATOM 1624 C C . ILE A 1 216 ? -12.489 21.628 -6.232 1.00 53.50 216 ILE A C 1
ATOM 1626 O O . ILE A 1 216 ? -12.031 20.784 -5.460 1.00 53.50 216 ILE A O 1
ATOM 1630 N N . VAL A 1 217 ? -12.756 21.347 -7.507 1.00 52.00 217 VAL A N 1
ATOM 1631 C CA . VAL A 1 217 ? -12.312 20.103 -8.143 1.00 52.00 217 VAL A CA 1
ATOM 1632 C C . VAL A 1 217 ? -10.927 20.363 -8.724 1.00 52.00 217 VAL A C 1
ATOM 1634 O O . VAL A 1 217 ? -10.793 21.150 -9.653 1.00 52.00 217 VAL A O 1
ATOM 1637 N N . LYS A 1 218 ? -9.898 19.692 -8.196 1.00 55.56 218 LYS A N 1
ATOM 1638 C CA . LYS A 1 218 ? -8.560 19.637 -8.809 1.00 55.56 218 LYS A CA 1
ATOM 1639 C C . LYS A 1 218 ? -8.460 18.368 -9.663 1.00 55.56 218 LYS A C 1
ATOM 1641 O O . LYS A 1 218 ? -8.142 17.313 -9.104 1.00 55.56 218 LYS A O 1
ATOM 1646 N N . PRO A 1 219 ? -8.733 18.408 -10.982 1.00 52.53 219 PRO A N 1
ATOM 1647 C CA . PRO A 1 219 ? -8.663 17.241 -11.861 1.00 52.53 219 PRO A CA 1
ATOM 1648 C C . PRO A 1 219 ? -7.209 16.890 -12.217 1.00 52.53 219 PRO A C 1
ATOM 1650 O O . PRO A 1 219 ? -6.875 16.717 -13.383 1.00 52.53 219 PRO A O 1
ATOM 1653 N N . GLY A 1 220 ? -6.329 16.775 -11.217 1.00 59.94 220 GLY A N 1
ATOM 1654 C CA . GLY A 1 220 ? -4.918 16.498 -11.461 1.00 59.94 220 GLY A CA 1
ATOM 1655 C C . GLY A 1 220 ? -4.759 15.152 -12.163 1.00 59.94 220 GLY A C 1
ATOM 1656 O O . GLY A 1 220 ? -5.087 14.108 -11.582 1.00 59.94 220 GLY A O 1
ATOM 1657 N N . VAL A 1 221 ? -4.239 15.169 -13.386 1.00 75.62 221 VAL A N 1
ATOM 1658 C CA . VAL A 1 221 ? -3.976 13.965 -14.181 1.00 75.62 221 VAL A CA 1
ATOM 1659 C C . VAL A 1 221 ? -3.004 13.060 -13.411 1.00 75.62 221 VAL A C 1
ATOM 1661 O O . VAL A 1 221 ? -2.025 13.531 -12.832 1.00 75.62 221 VAL A O 1
ATOM 1664 N N . LYS A 1 222 ? -3.280 11.750 -13.337 1.00 78.25 222 LYS A N 1
ATOM 1665 C CA . LYS A 1 222 ? -2.316 10.801 -12.754 1.00 78.25 222 LYS A CA 1
ATOM 1666 C C . LYS A 1 222 ? -1.124 10.658 -13.714 1.00 78.25 222 LYS A C 1
ATOM 1668 O O . LYS A 1 222 ? -1.368 10.441 -14.905 1.00 78.25 222 LYS A O 1
ATOM 1673 N N . PRO A 1 223 ? 0.135 10.765 -13.249 1.00 83.38 223 PRO A N 1
ATOM 1674 C CA . PRO A 1 223 ? 1.288 10.607 -14.127 1.00 83.38 223 PRO A CA 1
ATOM 1675 C C . PRO A 1 223 ? 1.301 9.203 -14.743 1.00 83.38 223 PRO A C 1
ATOM 1677 O O . PRO A 1 223 ? 0.945 8.216 -14.098 1.00 83.38 223 PRO A O 1
ATOM 1680 N N . LYS A 1 224 ? 1.709 9.100 -16.011 1.00 88.06 224 LYS A N 1
ATOM 1681 C CA . LYS A 1 224 ? 1.913 7.797 -16.656 1.00 88.06 224 LYS A CA 1
ATOM 1682 C C . LYS A 1 224 ? 3.119 7.100 -16.029 1.00 88.06 224 LYS A C 1
ATOM 1684 O O . LYS A 1 224 ? 4.127 7.750 -15.774 1.00 88.06 224 LYS A O 1
ATOM 1689 N N . LEU A 1 225 ? 3.047 5.775 -15.894 1.00 89.12 225 LEU A N 1
ATOM 1690 C CA . LEU A 1 225 ? 4.139 4.931 -15.385 1.00 89.12 225 LEU A CA 1
ATOM 1691 C C . LEU A 1 225 ? 5.460 5.145 -16.159 1.00 89.12 225 LEU A C 1
ATOM 1693 O O . LEU A 1 225 ? 6.536 5.172 -15.573 1.00 89.12 225 LEU A O 1
ATOM 1697 N N . GLU A 1 226 ? 5.355 5.386 -17.469 1.00 91.31 226 GLU A N 1
ATOM 1698 C CA . GLU A 1 226 ? 6.458 5.715 -18.387 1.00 91.31 226 GLU A CA 1
ATOM 1699 C C . GLU A 1 226 ? 7.210 7.012 -18.033 1.00 91.31 226 GLU A C 1
ATOM 1701 O O . GLU A 1 226 ? 8.390 7.144 -18.346 1.00 91.31 226 GLU A O 1
ATOM 1706 N N . ALA A 1 227 ? 6.536 7.978 -17.398 1.00 91.88 227 ALA A N 1
ATOM 1707 C CA . ALA A 1 227 ? 7.088 9.296 -17.078 1.00 91.88 227 ALA A CA 1
ATOM 1708 C C . ALA A 1 227 ? 7.780 9.349 -15.702 1.00 91.88 227 ALA A C 1
ATOM 1710 O O . ALA A 1 227 ? 8.310 10.393 -15.322 1.00 91.88 227 ALA A O 1
ATOM 1711 N N . ILE A 1 228 ? 7.764 8.249 -14.943 1.00 92.38 228 ILE A N 1
ATOM 1712 C CA . ILE A 1 228 ? 8.274 8.201 -13.572 1.00 92.38 228 ILE A CA 1
ATOM 1713 C C . ILE A 1 228 ? 9.804 8.154 -13.572 1.00 92.38 228 ILE A C 1
ATOM 1715 O O . ILE A 1 228 ? 10.442 7.256 -14.127 1.00 92.38 228 ILE A O 1
ATOM 1719 N N . THR A 1 229 ? 10.423 9.111 -12.889 1.00 93.94 229 THR A N 1
ATOM 1720 C CA . THR A 1 229 ? 11.871 9.092 -12.643 1.00 93.94 229 THR A CA 1
ATOM 1721 C C . THR A 1 229 ? 12.226 8.110 -11.523 1.00 93.94 229 THR A C 1
ATOM 1723 O O . THR A 1 229 ? 11.416 7.840 -10.638 1.00 93.94 229 THR A O 1
ATOM 1726 N N . LEU A 1 230 ? 13.461 7.595 -11.513 1.00 94.44 230 LEU A N 1
ATOM 1727 C CA . LEU A 1 230 ? 13.910 6.657 -10.472 1.00 94.44 230 LEU A CA 1
ATOM 1728 C C . LEU A 1 230 ? 13.833 7.263 -9.057 1.00 94.44 230 LEU A C 1
ATOM 1730 O O . LEU A 1 230 ? 13.560 6.547 -8.098 1.00 94.44 230 LEU A O 1
ATOM 1734 N N . SER A 1 231 ? 14.024 8.581 -8.933 1.00 93.31 231 SER A N 1
ATOM 1735 C CA . SER A 1 231 ? 13.861 9.326 -7.679 1.00 93.31 231 SER A CA 1
ATOM 1736 C C . SER A 1 231 ? 12.397 9.482 -7.256 1.00 93.31 231 SER A C 1
ATOM 1738 O O . SER A 1 231 ? 12.098 9.404 -6.071 1.00 93.31 231 SER A O 1
ATOM 1740 N N . GLN A 1 232 ? 11.462 9.658 -8.195 1.00 92.50 232 GLN A N 1
ATOM 1741 C CA . GLN A 1 232 ? 10.030 9.631 -7.868 1.00 92.50 232 GLN A CA 1
ATOM 1742 C C . GLN A 1 232 ? 9.586 8.227 -7.441 1.00 92.50 232 GLN A C 1
ATOM 1744 O O . GLN A 1 232 ? 8.876 8.096 -6.447 1.00 92.50 232 GLN A O 1
ATOM 1749 N N . TRP A 1 233 ? 10.046 7.179 -8.141 1.00 95.44 233 TRP A N 1
ATOM 1750 C CA . TRP A 1 233 ? 9.778 5.790 -7.757 1.00 95.44 233 TRP A CA 1
ATOM 1751 C C . TRP A 1 233 ? 10.316 5.478 -6.354 1.00 95.44 233 TRP A C 1
ATOM 1753 O O . TRP A 1 233 ? 9.602 4.871 -5.560 1.00 95.44 233 TRP A O 1
ATOM 1763 N N . SER A 1 234 ? 11.531 5.920 -6.007 1.00 95.75 234 SER A N 1
ATOM 1764 C CA . SER A 1 234 ? 12.123 5.625 -4.696 1.00 95.75 234 SER A CA 1
ATOM 1765 C C . SER A 1 234 ? 11.378 6.290 -3.537 1.00 95.75 234 SER A C 1
ATOM 1767 O O . SER A 1 234 ? 11.108 5.626 -2.535 1.00 95.75 234 SER A O 1
ATOM 1769 N N . ILE A 1 235 ? 10.995 7.562 -3.686 1.00 92.88 235 ILE A N 1
ATOM 1770 C CA . ILE A 1 235 ? 10.201 8.302 -2.693 1.00 92.88 235 ILE A CA 1
ATOM 1771 C C . ILE A 1 235 ? 8.828 7.639 -2.518 1.00 92.88 235 ILE A C 1
ATOM 1773 O O . ILE A 1 235 ? 8.433 7.321 -1.398 1.00 92.88 235 ILE A O 1
ATOM 1777 N N . ALA A 1 236 ? 8.134 7.347 -3.622 1.00 93.62 236 ALA A N 1
ATOM 1778 C CA . ALA A 1 236 ? 6.838 6.675 -3.598 1.00 93.62 236 ALA A CA 1
ATOM 1779 C C . ALA A 1 236 ? 6.915 5.265 -2.978 1.00 93.62 236 ALA A C 1
ATOM 1781 O O . ALA A 1 236 ? 6.053 4.892 -2.187 1.00 93.62 236 ALA A O 1
ATOM 1782 N N . ASN A 1 237 ? 7.968 4.495 -3.264 1.00 96.12 237 ASN A N 1
ATOM 1783 C CA . ASN A 1 237 ? 8.196 3.176 -2.672 1.00 96.12 237 ASN A CA 1
ATOM 1784 C C . ASN A 1 237 ? 8.404 3.238 -1.144 1.00 96.12 237 ASN A C 1
ATOM 1786 O O . ASN A 1 237 ? 7.889 2.385 -0.422 1.00 96.12 237 ASN A O 1
ATOM 1790 N N . LEU A 1 238 ? 9.110 4.258 -0.639 1.00 95.25 238 LEU A N 1
ATOM 1791 C CA . LEU A 1 238 ? 9.246 4.495 0.804 1.00 95.25 238 LEU A CA 1
ATOM 1792 C C . LEU A 1 238 ? 7.922 4.947 1.440 1.00 95.25 238 LEU A C 1
ATOM 1794 O O . LEU A 1 238 ? 7.585 4.485 2.528 1.00 95.25 238 LEU A O 1
ATOM 1798 N N . ALA A 1 239 ? 7.138 5.778 0.748 1.00 93.25 239 ALA A N 1
ATOM 1799 C CA . ALA A 1 239 ? 5.809 6.186 1.202 1.00 93.25 239 ALA A CA 1
ATOM 1800 C C . ALA A 1 239 ? 4.823 5.004 1.275 1.00 93.25 239 ALA A C 1
ATOM 1802 O O . ALA A 1 239 ? 4.057 4.911 2.234 1.00 93.25 239 ALA A O 1
ATOM 1803 N N . ILE A 1 240 ? 4.891 4.060 0.328 1.00 94.31 240 ILE A N 1
ATOM 1804 C CA . ILE A 1 240 ? 4.142 2.794 0.383 1.00 94.31 240 ILE A CA 1
ATOM 1805 C C . ILE A 1 240 ? 4.592 1.951 1.583 1.00 94.31 240 ILE A C 1
ATOM 1807 O O . ILE A 1 240 ? 3.746 1.478 2.334 1.00 94.31 240 ILE A O 1
ATOM 1811 N N . MET A 1 241 ? 5.900 1.798 1.814 1.00 95.31 241 MET A N 1
ATOM 1812 C CA . MET A 1 241 ? 6.421 1.043 2.964 1.00 95.31 241 MET A CA 1
ATOM 1813 C C . MET A 1 241 ? 5.942 1.626 4.303 1.00 95.31 241 MET A C 1
ATOM 1815 O O . MET A 1 241 ? 5.470 0.890 5.167 1.00 95.31 241 MET A O 1
ATOM 1819 N N . TYR A 1 242 ? 5.998 2.954 4.449 1.00 93.62 242 TYR A N 1
ATOM 1820 C CA . TYR A 1 242 ? 5.485 3.667 5.620 1.00 93.62 242 TYR A CA 1
ATOM 1821 C C . TYR A 1 242 ? 3.969 3.474 5.797 1.00 93.62 242 TYR A C 1
ATOM 1823 O O . TYR A 1 242 ? 3.497 3.253 6.912 1.00 93.62 242 TYR A O 1
ATOM 1831 N N . ARG A 1 243 ? 3.206 3.489 4.694 1.00 92.19 243 ARG A N 1
ATOM 1832 C CA . ARG A 1 243 ? 1.761 3.221 4.690 1.00 92.19 243 ARG A CA 1
ATOM 1833 C C . ARG A 1 243 ? 1.439 1.800 5.165 1.00 92.19 243 ARG A C 1
ATOM 1835 O O . ARG A 1 243 ? 0.571 1.642 6.017 1.00 92.19 243 ARG A O 1
ATOM 1842 N N . LEU A 1 244 ? 2.149 0.796 4.647 1.00 93.19 244 LEU A N 1
ATOM 1843 C CA . LEU A 1 244 ? 1.984 -0.614 5.018 1.00 93.19 244 LEU A CA 1
ATOM 1844 C C . LEU A 1 244 ? 2.290 -0.853 6.506 1.00 93.19 244 LEU A C 1
ATOM 1846 O O . LEU A 1 244 ? 1.538 -1.560 7.176 1.00 93.19 244 LEU A O 1
ATOM 1850 N N . LEU A 1 245 ? 3.350 -0.225 7.027 1.00 93.88 245 LEU A N 1
ATOM 1851 C CA . LEU A 1 245 ? 3.722 -0.275 8.444 1.00 93.88 245 LEU A CA 1
ATOM 1852 C C . LEU A 1 245 ? 2.643 0.371 9.333 1.00 93.88 245 LEU A C 1
ATOM 1854 O O . LEU A 1 245 ? 2.182 -0.239 10.293 1.00 93.88 245 LEU A O 1
ATOM 1858 N N . GLY A 1 246 ? 2.174 1.572 8.976 1.00 90.44 246 GLY A N 1
ATOM 1859 C CA . GLY A 1 246 ? 1.117 2.280 9.713 1.00 90.44 246 GLY A CA 1
ATOM 1860 C C . GLY A 1 246 ? -0.264 1.609 9.668 1.00 90.44 246 GLY A C 1
ATOM 1861 O O . GLY A 1 246 ? -1.130 1.936 10.476 1.00 90.44 246 GLY A O 1
ATOM 1862 N N . GLU A 1 247 ? -0.479 0.673 8.742 1.00 90.81 247 GLU A N 1
ATOM 1863 C CA . GLU A 1 247 ? -1.699 -0.138 8.636 1.00 90.81 247 GLU A CA 1
ATOM 1864 C C . GLU A 1 247 ? -1.529 -1.563 9.193 1.00 90.81 247 GLU A C 1
ATOM 1866 O O . GLU A 1 247 ? -2.457 -2.364 9.095 1.00 90.81 247 GLU A O 1
ATOM 1871 N N . GLY A 1 248 ? -0.370 -1.889 9.784 1.00 91.81 248 GLY A N 1
ATOM 1872 C CA . GLY A 1 248 ? -0.084 -3.212 10.353 1.00 91.81 248 GLY A CA 1
ATOM 1873 C C . GLY A 1 248 ? 0.060 -4.332 9.314 1.00 91.81 248 GLY A C 1
ATOM 1874 O O . GLY A 1 248 ? 0.118 -5.502 9.677 1.00 91.81 248 GLY A O 1
ATOM 1875 N N . GLN A 1 249 ? 0.134 -3.997 8.021 1.00 91.06 249 GLN A N 1
ATOM 1876 C CA . GLN A 1 249 ? 0.337 -4.963 6.931 1.00 91.06 249 GLN A CA 1
ATOM 1877 C C . GLN A 1 249 ? 1.807 -5.384 6.778 1.00 91.06 249 GLN A C 1
ATOM 1879 O O . GLN A 1 249 ? 2.112 -6.322 6.043 1.00 91.06 249 GLN A O 1
ATOM 1884 N N . LEU A 1 250 ? 2.720 -4.685 7.455 1.00 93.69 250 LEU A N 1
ATOM 1885 C CA . LEU A 1 250 ? 4.151 -4.960 7.460 1.00 93.69 250 LEU A CA 1
ATOM 1886 C C . LEU A 1 250 ? 4.644 -4.995 8.910 1.00 93.69 250 LEU A C 1
ATOM 1888 O O . LEU A 1 250 ? 4.712 -3.953 9.555 1.00 93.69 250 LEU A O 1
ATOM 1892 N N . GLY A 1 251 ? 4.965 -6.186 9.419 1.00 92.88 251 GLY A N 1
ATOM 1893 C CA . GLY A 1 251 ? 5.714 -6.337 10.672 1.00 92.88 251 GLY A CA 1
ATOM 1894 C C . GLY A 1 251 ? 7.215 -6.105 10.468 1.00 92.88 251 GLY A C 1
ATOM 1895 O O . GLY A 1 251 ? 7.662 -5.900 9.337 1.00 92.88 251 GLY A O 1
ATOM 1896 N N . ASP A 1 252 ? 8.000 -6.200 11.541 1.00 92.62 252 ASP A N 1
ATOM 1897 C CA . ASP A 1 252 ? 9.437 -5.874 11.542 1.00 92.62 252 ASP A CA 1
ATOM 1898 C C . ASP A 1 252 ? 10.244 -6.677 10.501 1.00 92.62 252 ASP A C 1
ATOM 1900 O O . ASP A 1 252 ? 10.949 -6.099 9.672 1.00 92.62 252 ASP A O 1
ATOM 1904 N N . GLU A 1 253 ? 10.054 -7.999 10.446 1.00 93.25 253 GLU A N 1
ATOM 1905 C CA . GLU A 1 253 ? 10.628 -8.875 9.405 1.00 93.25 253 GLU A CA 1
ATOM 1906 C C . GLU A 1 253 ? 10.179 -8.468 7.986 1.00 93.25 253 GLU A C 1
ATOM 1908 O O . GLU A 1 253 ? 10.948 -8.508 7.021 1.00 93.25 253 GLU A O 1
ATOM 1913 N N . GLY A 1 254 ? 8.936 -7.996 7.858 1.00 94.31 254 GLY A N 1
ATOM 1914 C CA . GLY A 1 254 ? 8.380 -7.489 6.606 1.00 94.31 254 GLY A CA 1
ATOM 1915 C C . GLY A 1 254 ? 9.104 -6.242 6.091 1.00 94.31 254 GLY A C 1
ATOM 1916 O O . GLY A 1 254 ? 9.211 -6.060 4.877 1.00 94.31 254 GLY A O 1
ATOM 1917 N N . VAL A 1 255 ? 9.655 -5.404 6.978 1.00 96.50 255 VAL A N 1
ATOM 1918 C CA . VAL A 1 255 ? 10.473 -4.243 6.585 1.00 96.50 255 VAL A CA 1
ATOM 1919 C C . VAL A 1 255 ? 11.752 -4.709 5.886 1.00 96.50 255 VAL A C 1
ATOM 1921 O O . VAL A 1 255 ? 12.098 -4.182 4.827 1.00 96.50 255 VAL A O 1
ATOM 1924 N N . ILE A 1 256 ? 12.424 -5.737 6.414 1.00 97.06 256 ILE A N 1
ATOM 1925 C CA . ILE A 1 256 ? 13.644 -6.306 5.816 1.00 97.06 256 ILE A CA 1
ATOM 1926 C C . ILE A 1 256 ? 13.342 -6.958 4.458 1.00 97.06 256 ILE A C 1
ATOM 1928 O O . ILE A 1 256 ? 14.067 -6.739 3.480 1.00 97.06 256 ILE A O 1
ATOM 1932 N N . ASP A 1 257 ? 12.227 -7.680 4.357 1.00 97.50 257 ASP A N 1
ATOM 1933 C CA . ASP A 1 257 ? 11.736 -8.243 3.097 1.00 97.50 257 ASP A CA 1
ATOM 1934 C C . ASP A 1 257 ? 11.406 -7.140 2.063 1.00 97.50 257 ASP A C 1
ATOM 1936 O O . ASP A 1 257 ? 11.760 -7.250 0.883 1.00 97.50 257 ASP A O 1
ATOM 1940 N N . HIS A 1 258 ? 10.784 -6.028 2.480 1.00 97.69 258 HIS A N 1
ATOM 1941 C CA . HIS A 1 258 ? 10.462 -4.897 1.598 1.00 97.69 258 HIS A CA 1
ATOM 1942 C C . HIS A 1 258 ? 11.716 -4.111 1.164 1.00 97.69 258 HIS A C 1
ATOM 1944 O O . HIS A 1 258 ? 11.799 -3.632 0.026 1.00 97.69 258 HIS A O 1
ATOM 1950 N N . LEU A 1 259 ? 12.744 -4.018 2.011 1.00 97.50 259 LEU A N 1
ATOM 1951 C CA . LEU A 1 259 ? 14.052 -3.463 1.637 1.00 97.50 259 LEU A CA 1
ATOM 1952 C C . LEU A 1 259 ? 14.800 -4.378 0.652 1.00 97.50 259 LEU A C 1
ATOM 1954 O O . LEU A 1 259 ? 15.405 -3.893 -0.310 1.00 97.50 259 LEU A O 1
ATOM 1958 N N . SER A 1 260 ? 14.692 -5.696 0.825 1.00 96.69 260 SER A N 1
ATOM 1959 C CA . SER A 1 260 ? 15.238 -6.699 -0.102 1.00 96.69 260 SER A CA 1
ATOM 1960 C C . SER A 1 260 ? 14.556 -6.624 -1.473 1.00 96.69 260 SER A C 1
ATOM 1962 O O . SER A 1 260 ? 15.224 -6.565 -2.510 1.00 96.69 260 SER A O 1
ATOM 1964 N N . TYR A 1 261 ? 13.225 -6.502 -1.487 1.00 97.88 261 TYR A N 1
ATOM 1965 C CA . TYR A 1 261 ? 12.437 -6.180 -2.678 1.00 97.88 261 TYR A CA 1
ATOM 1966 C C . TYR A 1 261 ? 12.901 -4.883 -3.358 1.00 97.88 261 TYR A C 1
ATOM 1968 O O . TYR A 1 261 ? 13.194 -4.873 -4.555 1.00 97.88 261 TYR A O 1
ATOM 1976 N N . SER A 1 262 ? 13.029 -3.797 -2.593 1.00 97.75 262 SER A N 1
ATOM 1977 C CA . SER A 1 262 ? 13.440 -2.488 -3.113 1.00 97.75 262 SER A CA 1
ATOM 1978 C C . SER A 1 262 ? 14.828 -2.559 -3.764 1.00 97.75 262 SER A C 1
ATOM 1980 O O . SER A 1 262 ? 15.036 -2.055 -4.869 1.00 97.75 262 SER A O 1
ATOM 1982 N N . THR A 1 263 ? 15.762 -3.266 -3.122 1.00 97.69 263 THR A N 1
ATOM 1983 C CA . THR A 1 263 ? 17.117 -3.527 -3.632 1.00 97.69 263 THR A CA 1
ATOM 1984 C C . THR A 1 263 ? 17.085 -4.297 -4.952 1.00 97.69 263 THR A C 1
ATOM 1986 O O . THR A 1 263 ? 17.792 -3.934 -5.895 1.00 97.69 263 THR A O 1
ATOM 1989 N N . LYS A 1 264 ? 16.222 -5.314 -5.067 1.00 97.56 264 LYS A N 1
ATOM 1990 C CA . LYS A 1 264 ? 16.012 -6.061 -6.314 1.00 97.56 264 LYS A CA 1
ATOM 1991 C C . LYS A 1 264 ? 15.533 -5.146 -7.443 1.00 97.56 264 LYS A C 1
ATOM 1993 O O . LYS A 1 264 ? 16.104 -5.204 -8.528 1.00 97.56 264 LYS A O 1
ATOM 1998 N N . ILE A 1 265 ? 14.560 -4.261 -7.205 1.00 97.75 265 ILE A N 1
ATOM 1999 C CA . ILE A 1 265 ? 14.090 -3.316 -8.237 1.00 97.75 265 ILE A CA 1
ATOM 2000 C C . ILE A 1 265 ? 15.226 -2.389 -8.710 1.00 97.75 265 ILE A C 1
ATOM 2002 O O . ILE A 1 265 ? 15.413 -2.221 -9.918 1.00 97.75 265 ILE A O 1
ATOM 2006 N N . TYR A 1 266 ? 16.069 -1.873 -7.808 1.00 97.94 266 TYR A N 1
ATOM 2007 C CA . TYR A 1 266 ? 17.258 -1.109 -8.214 1.00 97.94 266 TYR A CA 1
ATOM 2008 C C . TYR A 1 266 ? 18.229 -1.932 -9.075 1.00 97.94 266 TYR A C 1
ATOM 2010 O O . TYR A 1 266 ? 18.698 -1.443 -10.101 1.00 97.94 266 TYR A O 1
ATOM 2018 N N . GLN A 1 267 ? 18.494 -3.194 -8.727 1.00 97.12 267 GLN A N 1
ATOM 2019 C CA . GLN A 1 267 ? 19.326 -4.080 -9.554 1.00 97.12 267 GLN A CA 1
ATOM 2020 C C . GLN A 1 267 ? 18.707 -4.346 -10.938 1.00 97.12 267 GLN A C 1
ATOM 2022 O O . GLN A 1 267 ? 19.437 -4.465 -11.925 1.00 97.12 267 GLN A O 1
ATOM 2027 N N . LEU A 1 268 ? 17.374 -4.409 -11.040 1.00 96.81 268 LEU A N 1
ATOM 2028 C CA . LEU A 1 268 ? 16.679 -4.536 -12.321 1.00 96.81 268 LEU A CA 1
ATOM 2029 C C . LEU A 1 268 ? 16.818 -3.260 -13.169 1.00 96.81 268 LEU A C 1
ATOM 2031 O O . LEU A 1 268 ? 17.173 -3.374 -14.339 1.00 96.81 268 LEU A O 1
ATOM 2035 N N . THR A 1 269 ? 16.651 -2.056 -12.604 1.00 96.38 269 THR A N 1
ATOM 2036 C CA . THR A 1 269 ? 16.820 -0.782 -13.357 1.00 96.38 269 THR A CA 1
ATOM 2037 C C . THR A 1 269 ? 18.247 -0.540 -13.871 1.00 96.38 269 THR A C 1
ATOM 2039 O O . THR A 1 269 ? 18.456 0.222 -14.815 1.00 96.38 269 THR A O 1
ATOM 2042 N N . GLN A 1 270 ? 19.254 -1.219 -13.312 1.00 95.62 270 GLN A N 1
ATOM 2043 C CA . GLN A 1 270 ? 20.614 -1.204 -13.862 1.00 95.62 270 GLN A CA 1
ATOM 2044 C C . GLN A 1 270 ? 20.739 -2.031 -15.157 1.00 95.62 270 GLN A C 1
ATOM 2046 O O . GLN A 1 270 ? 21.489 -1.641 -16.055 1.00 95.62 270 GLN A O 1
ATOM 2051 N N . LYS A 1 271 ? 20.009 -3.153 -15.260 1.00 95.81 271 LYS A N 1
ATOM 2052 C CA . LYS A 1 271 ? 20.129 -4.164 -16.334 1.00 95.81 271 LYS A CA 1
ATOM 2053 C C . LYS A 1 271 ? 19.076 -4.034 -17.442 1.00 95.81 271 LYS A C 1
ATOM 2055 O O . LYS A 1 271 ? 19.354 -4.354 -18.597 1.00 95.81 271 LYS A O 1
ATOM 2060 N N . TYR A 1 272 ? 17.881 -3.580 -17.090 1.00 97.00 272 TYR A N 1
ATOM 2061 C CA . TYR A 1 272 ? 16.695 -3.552 -17.943 1.00 97.00 272 TYR A CA 1
ATOM 2062 C C . TYR A 1 272 ? 16.235 -2.113 -18.200 1.00 97.00 272 TYR A C 1
ATOM 2064 O O . TYR A 1 272 ? 16.734 -1.162 -17.597 1.00 97.00 272 TYR A O 1
ATOM 2072 N N . GLU A 1 273 ? 15.306 -1.925 -19.132 1.00 96.06 273 GLU A N 1
ATOM 2073 C CA . GLU A 1 273 ? 14.701 -0.615 -19.370 1.00 96.06 273 GLU A CA 1
ATOM 2074 C C . GLU A 1 273 ? 13.796 -0.202 -18.197 1.00 96.06 273 GLU A C 1
ATOM 2076 O O . GLU A 1 273 ? 12.918 -0.970 -17.804 1.00 96.06 273 GLU A O 1
ATOM 2081 N N . ASN A 1 274 ? 13.966 1.018 -17.668 1.00 95.25 274 ASN A N 1
ATOM 2082 C CA . ASN A 1 274 ? 13.225 1.524 -16.500 1.00 95.25 274 ASN A CA 1
ATOM 2083 C C . ASN A 1 274 ? 11.706 1.313 -16.611 1.00 95.25 274 ASN A C 1
ATOM 2085 O O . ASN A 1 274 ? 11.089 0.835 -15.667 1.00 95.25 274 ASN A O 1
ATOM 2089 N N . VAL A 1 275 ? 11.120 1.620 -17.774 1.00 95.25 275 VAL A N 1
ATOM 2090 C CA . VAL A 1 275 ? 9.681 1.457 -18.037 1.00 95.25 275 VAL A CA 1
ATOM 2091 C C . VAL A 1 275 ? 9.252 -0.000 -17.837 1.00 95.25 275 VAL A C 1
ATOM 2093 O O . VAL A 1 275 ? 8.297 -0.271 -17.113 1.00 95.25 275 VAL A O 1
ATOM 2096 N N . SER A 1 276 ? 10.012 -0.943 -18.402 1.00 97.06 276 SER A N 1
ATOM 2097 C CA . SER A 1 276 ? 9.783 -2.388 -18.267 1.00 97.06 276 SER A CA 1
ATOM 2098 C C . SER A 1 276 ? 9.893 -2.859 -16.803 1.00 97.06 276 SER A C 1
ATOM 2100 O O . SER A 1 276 ? 9.082 -3.652 -16.325 1.00 97.06 276 SER A O 1
ATOM 2102 N N . VAL A 1 277 ? 10.821 -2.274 -16.035 1.00 97.50 277 VAL A N 1
ATOM 2103 C CA . VAL A 1 277 ? 10.988 -2.553 -14.599 1.00 97.50 277 VAL A CA 1
ATOM 2104 C C . VAL A 1 277 ? 9.835 -1.992 -13.760 1.00 97.50 277 VAL A C 1
ATOM 2106 O O . VAL A 1 277 ? 9.429 -2.631 -12.793 1.00 97.50 277 VAL A O 1
ATOM 2109 N N . TYR A 1 278 ? 9.261 -0.842 -14.119 1.00 96.38 278 TYR A N 1
ATOM 2110 C CA . TYR A 1 278 ? 8.095 -0.307 -13.410 1.00 96.38 278 TYR A CA 1
ATOM 2111 C C . TYR A 1 278 ? 6.812 -1.093 -13.714 1.00 96.38 278 TYR A C 1
ATOM 2113 O O . TYR A 1 278 ? 5.986 -1.266 -12.821 1.00 96.38 278 TYR A O 1
ATOM 2121 N N . PHE A 1 279 ? 6.648 -1.626 -14.932 1.00 96.50 279 PHE A N 1
ATOM 2122 C CA . PHE A 1 279 ? 5.576 -2.589 -15.214 1.00 96.50 279 PHE A CA 1
ATOM 2123 C C . PHE A 1 279 ? 5.764 -3.888 -14.411 1.00 96.50 279 PHE A C 1
ATOM 2125 O O . PHE A 1 279 ? 4.801 -4.374 -13.818 1.00 96.50 279 PHE A O 1
ATOM 2132 N N . TYR A 1 280 ? 6.999 -4.392 -14.295 1.00 97.44 280 TYR A N 1
ATOM 2133 C CA . TYR A 1 280 ? 7.330 -5.502 -13.393 1.00 97.44 280 TYR A CA 1
ATOM 2134 C C . TYR A 1 280 ? 6.967 -5.190 -11.925 1.00 97.44 280 TYR A C 1
ATOM 2136 O O . TYR A 1 280 ? 6.295 -6.003 -11.296 1.00 97.44 280 TYR A O 1
ATOM 2144 N N . ASP A 1 281 ? 7.359 -4.027 -11.381 1.00 97.44 281 ASP A N 1
ATOM 2145 C CA . ASP A 1 281 ? 7.037 -3.589 -10.004 1.00 97.44 281 ASP A CA 1
ATOM 2146 C C . ASP A 1 281 ? 5.519 -3.565 -9.767 1.00 97.44 281 ASP A C 1
ATOM 2148 O O . ASP A 1 281 ? 5.026 -4.103 -8.775 1.00 97.44 281 ASP A O 1
ATOM 2152 N N . ARG A 1 282 ? 4.761 -3.027 -10.727 1.00 96.00 282 ARG A N 1
ATOM 2153 C CA . ARG A 1 282 ? 3.302 -2.931 -10.646 1.00 96.00 282 ARG A CA 1
ATOM 2154 C C . ARG A 1 282 ? 2.614 -4.297 -10.613 1.00 96.00 282 ARG A C 1
ATOM 2156 O O . ARG A 1 282 ? 1.754 -4.525 -9.762 1.00 96.00 282 ARG A O 1
ATOM 2163 N N . GLU A 1 283 ? 2.980 -5.209 -11.515 1.00 96.69 283 GLU A N 1
ATOM 2164 C CA . GLU A 1 283 ? 2.416 -6.567 -11.513 1.00 96.69 283 GLU A CA 1
ATOM 2165 C C . GLU A 1 283 ? 2.894 -7.382 -10.304 1.00 96.69 283 GLU A C 1
ATOM 2167 O O . GLU A 1 283 ? 2.112 -8.137 -9.727 1.00 96.69 283 GLU A O 1
ATOM 2172 N N . TYR A 1 284 ? 4.129 -7.167 -9.842 1.00 97.44 284 TYR A N 1
ATOM 2173 C CA . TYR A 1 284 ? 4.629 -7.763 -8.607 1.00 97.44 284 TYR A CA 1
ATOM 2174 C C . TYR A 1 284 ? 3.776 -7.350 -7.399 1.00 97.44 284 TYR A C 1
ATOM 2176 O O . TYR A 1 284 ? 3.324 -8.221 -6.660 1.00 97.44 284 TYR A O 1
ATOM 2184 N N . ARG A 1 285 ? 3.496 -6.049 -7.209 1.00 96.44 285 ARG A N 1
ATOM 2185 C CA . ARG A 1 285 ? 2.667 -5.553 -6.089 1.00 96.44 285 ARG A CA 1
ATOM 2186 C C . ARG A 1 285 ? 1.237 -6.090 -6.135 1.00 96.44 285 ARG A C 1
ATOM 2188 O O . ARG A 1 285 ? 0.687 -6.434 -5.092 1.00 96.44 285 ARG A O 1
ATOM 2195 N N . LYS A 1 286 ? 0.643 -6.219 -7.327 1.00 95.25 286 LYS A N 1
ATOM 2196 C CA . LYS A 1 286 ? -0.673 -6.862 -7.505 1.00 95.25 286 LYS A CA 1
ATOM 2197 C C . LYS A 1 286 ? -0.666 -8.314 -7.044 1.00 95.25 286 LYS A C 1
ATOM 2199 O O . LYS A 1 286 ? -1.559 -8.714 -6.299 1.00 95.25 286 LYS A O 1
ATOM 2204 N N . LEU A 1 287 ? 0.322 -9.098 -7.480 1.00 95.44 287 LEU A N 1
ATOM 2205 C CA . LEU A 1 287 ? 0.451 -10.498 -7.079 1.00 95.44 287 LEU A CA 1
ATOM 2206 C C . LEU A 1 287 ? 0.746 -10.620 -5.580 1.00 95.44 287 LEU A C 1
ATOM 2208 O O . LEU A 1 287 ? 0.132 -11.455 -4.924 1.00 95.44 287 LEU A O 1
ATOM 2212 N N . GLN A 1 288 ? 1.611 -9.762 -5.029 1.00 95.31 288 GLN A N 1
ATOM 2213 C CA . GLN A 1 288 ? 1.938 -9.743 -3.601 1.00 95.31 288 GLN A CA 1
ATOM 2214 C C . GLN A 1 288 ? 0.674 -9.515 -2.771 1.00 95.31 288 GLN A C 1
ATOM 2216 O O . GLN A 1 288 ? 0.383 -10.318 -1.893 1.00 95.31 288 GLN A O 1
ATOM 2221 N N . ALA A 1 289 ? -0.142 -8.520 -3.117 1.00 93.44 289 ALA A N 1
ATOM 2222 C CA . ALA A 1 289 ? -1.380 -8.247 -2.397 1.00 93.44 289 ALA A CA 1
ATOM 2223 C C . ALA A 1 289 ? -2.478 -9.312 -2.611 1.00 93.44 289 ALA A C 1
ATOM 2225 O O . ALA A 1 289 ? -3.334 -9.495 -1.751 1.00 93.44 289 ALA A O 1
ATOM 2226 N N . SER A 1 290 ? -2.467 -10.019 -3.748 1.00 93.50 290 SER A N 1
ATOM 2227 C CA . SER A 1 290 ? -3.463 -11.061 -4.063 1.00 93.50 290 SER A CA 1
ATOM 2228 C C . SER A 1 290 ? -3.140 -12.421 -3.434 1.00 93.50 290 SER A C 1
ATOM 2230 O O . SER A 1 290 ? -4.049 -13.192 -3.142 1.0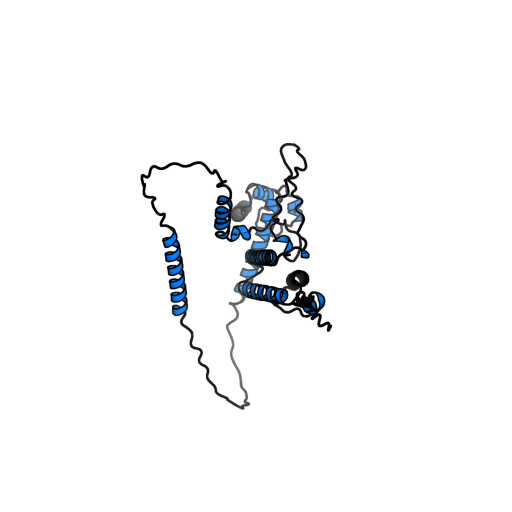0 93.50 290 SER A O 1
ATOM 2232 N N . HIS A 1 291 ? -1.853 -12.732 -3.252 1.00 93.94 291 HIS A N 1
ATOM 2233 C CA . HIS A 1 291 ? -1.368 -14.034 -2.776 1.00 93.94 291 HIS A CA 1
ATOM 2234 C C . HIS A 1 291 ? -0.665 -13.976 -1.410 1.00 93.94 291 HIS A C 1
ATOM 2236 O O . HIS A 1 291 ? -0.322 -15.020 -0.864 1.00 93.94 291 HIS A O 1
ATOM 2242 N N . ASN A 1 292 ? -0.430 -12.775 -0.876 1.00 93.12 292 ASN A N 1
ATOM 2243 C CA . ASN A 1 292 ? 0.227 -12.490 0.401 1.00 93.12 292 ASN A CA 1
ATOM 2244 C C . ASN A 1 292 ? 1.577 -13.209 0.626 1.00 93.12 292 ASN A C 1
ATOM 2246 O O . ASN A 1 292 ? 1.892 -13.641 1.733 1.00 93.12 292 ASN A O 1
ATOM 2250 N N . PHE A 1 293 ? 2.392 -13.353 -0.425 1.00 95.88 293 PHE A N 1
ATOM 2251 C CA . PHE A 1 293 ? 3.756 -13.874 -0.284 1.00 95.88 293 PHE A CA 1
ATOM 2252 C C . PHE A 1 293 ? 4.722 -12.809 0.260 1.00 95.88 293 PHE A C 1
ATOM 2254 O O . PHE A 1 293 ? 4.487 -11.601 0.144 1.00 95.88 293 PHE A O 1
ATOM 2261 N N . ARG A 1 294 ? 5.846 -13.270 0.823 1.00 96.19 294 ARG A N 1
ATOM 2262 C CA . ARG A 1 294 ? 6.907 -12.420 1.388 1.00 96.19 294 ARG A CA 1
ATOM 2263 C C . ARG A 1 294 ? 7.485 -11.454 0.354 1.00 96.19 294 ARG A C 1
ATOM 2265 O O . ARG A 1 294 ? 7.742 -11.839 -0.792 1.00 96.19 294 ARG A O 1
ATOM 2272 N N . TRP A 1 295 ? 7.749 -10.213 0.753 1.00 96.69 295 TRP A N 1
ATOM 2273 C CA . TRP A 1 295 ? 8.436 -9.258 -0.118 1.00 96.69 295 TRP A CA 1
ATOM 2274 C C . TRP A 1 295 ? 9.846 -9.772 -0.472 1.00 96.69 295 TRP A C 1
ATOM 2276 O O . TRP A 1 295 ? 10.491 -10.472 0.298 1.00 96.69 295 TRP A O 1
ATOM 2286 N N . GLY A 1 296 ? 10.298 -9.508 -1.697 1.00 95.12 296 GLY A N 1
ATOM 2287 C CA . GLY A 1 296 ? 11.581 -9.996 -2.215 1.00 95.12 296 GLY A CA 1
ATOM 2288 C C . GLY A 1 296 ? 11.529 -11.380 -2.879 1.00 95.12 296 GLY A C 1
ATOM 2289 O O . GLY A 1 296 ? 12.444 -11.685 -3.648 1.00 95.12 296 GLY A O 1
ATOM 2290 N N . THR A 1 297 ? 10.461 -12.167 -2.671 1.00 96.44 297 THR A N 1
ATOM 2291 C CA . THR A 1 297 ? 10.245 -13.478 -3.325 1.00 96.44 297 THR A CA 1
ATOM 2292 C C . THR A 1 297 ? 10.476 -13.385 -4.839 1.00 96.44 297 THR A C 1
ATOM 2294 O O . THR A 1 297 ? 10.102 -12.398 -5.481 1.00 96.44 297 THR A O 1
ATOM 2297 N N . ASP A 1 298 ? 11.124 -14.385 -5.446 1.00 95.06 298 ASP A N 1
ATOM 2298 C CA . ASP A 1 298 ? 11.318 -14.381 -6.897 1.00 95.06 298 ASP A CA 1
ATOM 2299 C C . ASP A 1 298 ? 10.103 -14.911 -7.660 1.00 95.06 298 ASP A C 1
ATOM 2301 O O . ASP A 1 298 ? 9.479 -15.891 -7.267 1.00 95.06 298 ASP A O 1
ATOM 2305 N N . ILE A 1 299 ? 9.782 -14.246 -8.773 1.00 95.50 299 ILE A N 1
ATOM 2306 C CA . ILE A 1 299 ? 8.662 -14.595 -9.651 1.00 95.50 299 ILE A CA 1
ATOM 2307 C C . ILE A 1 299 ? 9.224 -14.696 -11.074 1.00 95.50 299 ILE A C 1
ATOM 2309 O O . ILE A 1 299 ? 9.124 -13.735 -11.847 1.00 95.50 299 ILE A O 1
ATOM 2313 N N . PRO A 1 300 ? 9.830 -15.844 -11.443 1.00 94.56 300 PRO A N 1
ATOM 2314 C CA . PRO A 1 300 ? 10.533 -15.998 -12.718 1.00 94.56 300 PRO A CA 1
ATOM 2315 C C . PRO A 1 300 ? 9.668 -15.652 -13.935 1.00 94.56 300 PRO A C 1
ATOM 2317 O O . PRO A 1 300 ? 10.152 -15.075 -14.903 1.00 94.56 300 PRO A O 1
ATOM 2320 N N . HIS A 1 301 ? 8.361 -15.918 -13.856 1.00 94.12 301 HIS A N 1
ATOM 2321 C CA . HIS A 1 301 ? 7.407 -15.610 -14.919 1.00 94.12 301 HIS A CA 1
ATOM 2322 C C . HIS A 1 301 ? 7.313 -14.106 -15.239 1.00 94.12 301 HIS A C 1
ATOM 2324 O O . HIS A 1 301 ? 7.357 -13.727 -16.411 1.00 94.12 301 HIS A O 1
ATOM 2330 N N . LEU A 1 302 ? 7.274 -13.234 -14.219 1.00 94.69 302 LEU A N 1
ATOM 2331 C CA . LEU A 1 302 ? 7.321 -11.781 -14.433 1.00 94.69 302 LEU A CA 1
ATOM 2332 C C . LEU A 1 302 ? 8.669 -11.350 -15.022 1.00 94.69 302 LEU A C 1
ATOM 2334 O O . LEU A 1 302 ? 8.704 -10.449 -15.858 1.00 94.69 302 LEU A O 1
ATOM 2338 N N . HIS A 1 303 ? 9.763 -12.008 -14.626 1.00 92.81 303 HIS A N 1
ATOM 2339 C CA . HIS A 1 303 ? 11.098 -11.728 -15.157 1.00 92.81 303 HIS A CA 1
ATOM 2340 C C . HIS A 1 303 ? 11.176 -11.989 -16.669 1.00 92.81 303 HIS A C 1
ATOM 2342 O O . HIS A 1 303 ? 11.780 -11.205 -17.393 1.00 92.81 303 HIS A O 1
ATOM 2348 N N . THR A 1 304 ? 10.540 -13.061 -17.157 1.00 93.31 304 THR A N 1
ATOM 2349 C CA . THR A 1 304 ? 10.495 -13.394 -18.590 1.00 93.31 304 THR A CA 1
ATOM 2350 C C . THR A 1 304 ? 9.524 -12.516 -19.384 1.00 93.31 304 THR A C 1
ATOM 2352 O O . THR A 1 304 ? 9.802 -12.216 -20.541 1.00 93.31 304 THR A O 1
ATOM 2355 N N . MET A 1 305 ? 8.385 -12.120 -18.803 1.00 93.50 305 MET A N 1
ATOM 2356 C CA . MET A 1 305 ? 7.338 -11.396 -19.541 1.00 93.50 305 MET A CA 1
ATOM 2357 C C . MET A 1 305 ? 7.479 -9.873 -19.542 1.00 93.50 305 MET A C 1
ATOM 2359 O O . MET A 1 305 ? 7.118 -9.245 -20.533 1.00 93.50 305 MET A O 1
ATOM 2363 N N . GLN A 1 306 ? 7.931 -9.271 -18.437 1.00 91.50 306 GLN A N 1
ATOM 2364 C CA . GLN A 1 306 ? 7.850 -7.816 -18.244 1.00 91.50 306 GLN A CA 1
ATOM 2365 C C . GLN A 1 306 ? 9.171 -7.086 -18.493 1.00 91.50 306 GLN A C 1
ATOM 2367 O O . GLN A 1 306 ? 9.154 -5.878 -18.699 1.00 91.50 306 GLN A O 1
ATOM 2372 N N . LEU A 1 307 ? 10.317 -7.773 -18.457 1.00 96.25 307 LEU A N 1
ATOM 2373 C CA . LEU A 1 307 ? 11.628 -7.123 -18.481 1.00 96.25 307 LEU A CA 1
ATOM 2374 C C . LEU A 1 307 ? 12.233 -7.098 -19.884 1.00 96.25 307 LEU A C 1
ATOM 2376 O O . LEU A 1 307 ? 12.556 -8.132 -20.464 1.00 96.25 307 LEU A O 1
ATOM 2380 N N . THR A 1 308 ? 12.454 -5.892 -20.406 1.00 96.12 308 THR A N 1
ATOM 2381 C CA . THR A 1 308 ? 13.135 -5.686 -21.690 1.00 96.12 308 THR A CA 1
ATOM 2382 C C . THR A 1 308 ? 14.615 -5.395 -21.432 1.00 96.12 308 THR A C 1
ATOM 2384 O O . THR A 1 308 ? 14.919 -4.431 -20.717 1.00 96.12 308 THR A O 1
ATOM 2387 N N . PRO A 1 309 ? 15.560 -6.206 -21.959 1.00 94.81 309 PRO A N 1
ATOM 2388 C CA . PRO A 1 309 ? 16.992 -5.957 -21.812 1.00 94.81 309 PRO A CA 1
ATOM 2389 C C . PRO A 1 309 ? 17.346 -4.547 -22.261 1.00 94.81 309 PRO A C 1
ATOM 2391 O O . PRO A 1 309 ? 16.958 -4.116 -23.348 1.00 94.81 309 PRO A O 1
ATOM 2394 N N . ARG A 1 310 ? 18.098 -3.817 -21.433 1.00 92.75 310 ARG A N 1
ATOM 2395 C CA . ARG A 1 310 ? 18.525 -2.473 -21.801 1.00 92.75 310 ARG A CA 1
ATOM 2396 C C . ARG A 1 310 ? 19.410 -2.574 -23.038 1.00 92.75 310 ARG A C 1
ATOM 2398 O O . ARG A 1 310 ? 20.451 -3.229 -22.988 1.00 92.75 310 ARG A O 1
ATOM 2405 N N . ALA A 1 311 ? 19.009 -1.915 -24.126 1.00 88.25 311 ALA A N 1
ATOM 2406 C CA . ALA A 1 311 ? 19.817 -1.865 -25.338 1.00 88.25 311 ALA A CA 1
ATOM 2407 C C . ALA A 1 311 ? 21.253 -1.447 -24.972 1.00 88.25 311 ALA A C 1
ATOM 2409 O O . ALA A 1 311 ? 21.417 -0.479 -24.212 1.00 88.25 311 ALA A O 1
ATOM 2410 N N . PRO A 1 312 ? 22.290 -2.158 -25.459 1.00 81.06 312 PRO A N 1
ATOM 2411 C CA . PRO A 1 312 ? 23.660 -1.782 -25.167 1.00 81.06 312 PRO A CA 1
ATOM 2412 C C . PRO A 1 312 ? 23.842 -0.333 -25.605 1.00 81.06 312 PRO A C 1
ATOM 2414 O O . PRO A 1 312 ? 23.529 0.028 -26.742 1.00 81.06 312 PRO A O 1
ATOM 2417 N N . ARG A 1 313 ? 24.325 0.519 -24.691 1.00 69.56 313 ARG A N 1
ATOM 2418 C CA . ARG A 1 313 ? 24.771 1.860 -25.068 1.00 69.56 313 ARG A CA 1
ATOM 2419 C C . ARG A 1 313 ? 25.910 1.662 -26.053 1.00 69.56 313 ARG A C 1
ATOM 2421 O O . ARG A 1 313 ? 27.034 1.378 -25.646 1.00 69.56 313 ARG A O 1
ATOM 2428 N N . ASN A 1 314 ? 25.599 1.789 -27.340 1.00 62.16 314 ASN A N 1
ATOM 2429 C CA . ASN A 1 314 ? 26.588 1.818 -28.396 1.00 62.16 314 ASN A CA 1
ATOM 2430 C C . ASN A 1 314 ? 27.455 3.056 -28.165 1.00 62.16 314 ASN A C 1
ATOM 2432 O O . ASN A 1 314 ? 27.188 4.131 -28.690 1.00 62.16 314 ASN A O 1
ATOM 2436 N N . ASN A 1 315 ? 28.537 2.870 -27.405 1.00 57.66 315 ASN A N 1
ATOM 2437 C CA . ASN A 1 315 ? 29.630 3.828 -27.244 1.00 57.66 315 ASN A CA 1
ATOM 2438 C C . ASN A 1 315 ? 30.432 4.010 -28.550 1.00 57.66 315 ASN A C 1
ATOM 2440 O O . ASN A 1 315 ? 31.490 4.635 -28.546 1.00 57.66 315 ASN A O 1
ATOM 2444 N N . ALA A 1 316 ? 29.893 3.544 -29.682 1.00 55.25 316 ALA A N 1
ATOM 2445 C CA . ALA A 1 316 ? 30.087 4.151 -30.987 1.00 55.25 316 ALA A CA 1
ATOM 2446 C C . ALA A 1 316 ? 29.520 5.586 -30.989 1.00 55.25 316 ALA A C 1
ATOM 2448 O O . ALA A 1 316 ? 28.578 5.917 -31.711 1.00 55.25 316 ALA A O 1
ATOM 2449 N N . GLY A 1 317 ? 30.153 6.468 -30.207 1.00 53.53 317 GLY A N 1
ATOM 2450 C CA . GLY A 1 317 ? 30.218 7.867 -30.595 1.00 53.53 317 GLY A CA 1
ATOM 2451 C C . GLY A 1 317 ? 30.772 7.939 -32.021 1.00 53.53 317 GLY A C 1
ATOM 2452 O O . GLY A 1 317 ? 31.508 7.034 -32.434 1.00 53.53 317 GLY A O 1
ATOM 2453 N N . PRO A 1 318 ? 30.419 8.968 -32.805 1.00 59.19 318 PRO A N 1
ATOM 2454 C CA . PRO A 1 318 ? 30.900 9.078 -34.168 1.00 59.19 318 PRO A CA 1
ATOM 2455 C C . PRO A 1 318 ? 32.425 9.195 -34.143 1.00 59.19 318 PRO A C 1
ATOM 2457 O O . PRO A 1 318 ? 32.973 10.279 -33.935 1.00 59.19 318 PRO A O 1
ATOM 2460 N N . HIS A 1 319 ? 33.111 8.075 -34.395 1.00 51.44 319 HIS A N 1
ATOM 2461 C CA . HIS A 1 319 ? 34.481 8.081 -34.872 1.00 51.44 319 HIS A CA 1
ATOM 2462 C C . HIS A 1 319 ? 34.438 8.814 -36.204 1.00 51.44 319 HIS A C 1
ATOM 2464 O O . HIS A 1 319 ? 34.197 8.241 -37.265 1.00 51.44 319 HIS A O 1
ATOM 2470 N N . ARG A 1 320 ? 34.625 10.130 -36.114 1.00 50.06 320 ARG A N 1
ATOM 2471 C CA . ARG A 1 320 ? 34.900 11.009 -37.232 1.00 50.06 320 ARG A CA 1
ATOM 2472 C C . ARG A 1 320 ? 36.231 10.526 -37.783 1.00 50.06 320 ARG A C 1
ATOM 2474 O O . ARG A 1 320 ? 37.282 10.961 -37.322 1.00 50.06 320 ARG A O 1
ATOM 2481 N N . ILE A 1 321 ? 36.170 9.564 -38.704 1.00 52.50 321 ILE A N 1
ATOM 2482 C CA . ILE A 1 321 ? 37.319 9.124 -39.482 1.00 52.50 321 ILE A CA 1
ATOM 2483 C C . ILE A 1 321 ? 37.778 10.375 -40.217 1.00 52.50 321 ILE A C 1
ATOM 2485 O O . ILE A 1 321 ? 37.183 10.783 -41.218 1.00 52.50 321 ILE A O 1
ATOM 2489 N N . ILE A 1 322 ? 38.803 11.026 -39.665 1.00 56.09 322 ILE A N 1
ATOM 2490 C CA . ILE A 1 322 ? 39.545 12.072 -40.350 1.00 56.09 322 ILE A CA 1
ATOM 2491 C C . ILE A 1 322 ? 40.268 11.333 -41.464 1.00 56.09 322 ILE A C 1
ATOM 2493 O O . ILE A 1 322 ? 41.361 10.801 -41.289 1.00 56.09 322 ILE A O 1
ATOM 2497 N N . SER A 1 323 ? 39.567 11.224 -42.589 1.00 51.66 323 SER A N 1
ATOM 2498 C CA . SER A 1 323 ? 40.065 10.644 -43.820 1.00 51.66 323 SER A CA 1
ATOM 2499 C C . SER A 1 323 ? 41.148 11.585 -44.317 1.00 51.66 323 SER A C 1
ATOM 2501 O O . SER A 1 323 ? 40.862 12.570 -44.995 1.00 51.66 323 SER A O 1
ATOM 2503 N N . GLY A 1 324 ? 42.384 11.330 -43.891 1.00 51.09 324 GLY A N 1
ATOM 2504 C CA . GLY A 1 324 ? 43.548 12.066 -44.345 1.00 51.09 324 GLY A CA 1
ATOM 2505 C C . GLY A 1 324 ? 43.730 11.826 -45.835 1.00 51.09 324 GLY A C 1
ATOM 2506 O O . GLY A 1 324 ? 44.360 10.848 -46.228 1.00 51.09 324 GLY A O 1
ATOM 2507 N N . GLN A 1 325 ? 43.185 12.718 -46.663 1.00 51.81 325 GLN A N 1
ATOM 2508 C CA . GLN A 1 325 ? 43.567 12.813 -48.065 1.00 51.81 325 GLN A CA 1
ATOM 2509 C C . GLN A 1 325 ? 44.996 13.354 -48.135 1.00 51.81 325 GLN A C 1
ATOM 2511 O O . GLN A 1 325 ? 45.232 14.551 -48.284 1.00 51.81 325 GLN A O 1
ATOM 2516 N N . GLY A 1 326 ? 45.960 12.443 -48.007 1.00 52.19 326 GLY A N 1
ATOM 2517 C CA . GLY A 1 326 ? 47.329 12.679 -48.435 1.00 52.19 326 GLY A CA 1
ATOM 2518 C C . GLY A 1 326 ? 47.349 12.801 -49.954 1.00 52.19 326 GLY A C 1
ATOM 2519 O O . GLY A 1 326 ? 47.448 11.797 -50.653 1.00 52.19 326 GLY A O 1
ATOM 2520 N N . SER A 1 327 ? 47.229 14.028 -50.459 1.00 54.84 327 SER A N 1
ATOM 2521 C CA . SER A 1 327 ? 47.421 14.325 -51.876 1.00 54.84 327 SER A CA 1
ATOM 2522 C C . SER A 1 327 ? 48.915 14.330 -52.193 1.00 54.84 327 SER A C 1
ATOM 2524 O O . SER A 1 327 ? 49.548 15.383 -52.222 1.00 54.84 327 SER A O 1
ATOM 2526 N N . VAL A 1 328 ? 49.482 13.144 -52.417 1.00 61.88 328 VAL A N 1
ATOM 2527 C CA . VAL A 1 328 ? 50.726 13.017 -53.184 1.00 61.88 328 VAL A CA 1
ATOM 2528 C C . VAL A 1 328 ? 50.341 13.139 -54.651 1.00 61.88 328 VAL A C 1
ATOM 2530 O O . VAL A 1 328 ? 49.587 12.310 -55.159 1.00 61.88 328 VAL A O 1
ATOM 2533 N N . GLN A 1 329 ? 50.835 14.174 -55.321 1.00 57.09 329 GLN A N 1
ATOM 2534 C CA . GLN A 1 329 ? 50.734 14.275 -56.768 1.00 57.09 329 GLN A CA 1
ATOM 2535 C C . GLN A 1 329 ? 52.048 14.824 -57.317 1.00 57.09 329 GLN A C 1
ATOM 2537 O O . GLN A 1 329 ? 52.401 15.974 -57.067 1.00 57.09 329 GLN A O 1
ATOM 2542 N N . ASP A 1 330 ? 52.777 13.955 -58.015 1.00 59.88 330 ASP A N 1
ATOM 2543 C CA . ASP A 1 330 ? 54.024 14.278 -58.700 1.00 59.88 330 ASP A CA 1
ATOM 2544 C C . ASP A 1 330 ? 53.785 15.236 -59.877 1.00 59.88 330 ASP A C 1
ATOM 2546 O O . ASP A 1 330 ? 52.957 14.944 -60.752 1.00 59.88 330 ASP A O 1
ATOM 2550 N N . GLN A 1 331 ? 54.565 16.324 -59.928 1.00 57.38 331 GLN A N 1
ATOM 2551 C CA . GLN A 1 331 ? 55.155 16.903 -61.148 1.00 57.38 331 GLN A CA 1
ATOM 2552 C C . GLN A 1 331 ? 56.183 17.992 -60.817 1.00 57.38 331 GLN A C 1
ATOM 2554 O O . GLN A 1 331 ? 55.893 18.821 -59.928 1.00 57.38 331 GLN A O 1
#

Foldseek 3Di:
DPPVLVVQQVVLQVLCVVLVQDVVVSVQCVVLPNSHPVSLLVDDLVSVVVTPDPPVNSVSSVVSSVVVVVVVVVVVPPVVPPPDDDDDDDDDDDDDDDDDDDDDDDDDDDPPDPVVVVVVVVVVVVVVVVVVVVVPDDDDDDDDDDDDDDDDDDDDPPPCVVVVVVVVCVVDLVSLLVQPCPPDDVQLFDALLNSQDLPDPDDFDFPDDDPPDTDGDDPRDRDDLVPDDPVSSVSSLVSRVVVCVVVVVADPVLSVLSVLLVVVLVVLVVFFPNSLSSVLVRVVRSCCSVVVDRRNDDDVVSVVPRTHTDDPPPPPPPPPPPPPPPPDDDD

InterPro domains:
  IPR013761 Sterile alpha motif/pointed domain superfamily [G3DSA:1.10.150.50] (6-75)